Protein AF-A0AAW0T005-F1 (afdb_monomer_lite)

Foldseek 3Di:
DDDDDDDDDDPPVVVVVVVVVVVVVLVVVVVPDDPVVSVLVVVVVVVVVVVVVVVVPDDPPDDDDDDDDDDDDPPPPPPPPVVVPDPDPLDDPVCNLVSQVVVCVVLVVVVNNAPQADPPPRDGPVVSVSVSVVVVVVVVVVVVVVVVVVVVVVVVVVVVVVVVVVVVVVVVVVVVVVVVVVVVVVVVVVVVVVVVVVVVVVVVVVVVVVVVVVVVVVVVVVVVVVVVVVVVVVD

Radius of gyration: 49.77 Å; chains: 1; bounding box: 101×57×149 Å

Organism: Scylla paramamosain (NCBI:txid85552)

Structure (mmCIF, N/CA/C/O backbone):
data_AF-A0AAW0T005-F1
#
_entry.id   AF-A0AAW0T005-F1
#
loop_
_atom_site.group_PDB
_atom_site.id
_atom_site.type_symbol
_atom_site.label_atom_id
_atom_site.label_alt_id
_atom_site.label_comp_id
_atom_site.label_asym_id
_atom_site.label_entity_id
_atom_site.label_seq_id
_atom_site.pdbx_PDB_ins_code
_atom_site.Cartn_x
_atom_site.Cartn_y
_atom_site.Cartn_z
_atom_site.occupancy
_atom_site.B_iso_or_equiv
_atom_site.auth_seq_id
_atom_site.auth_comp_id
_atom_site.auth_asym_id
_atom_site.auth_atom_id
_atom_site.pdbx_PDB_model_num
ATOM 1 N N . MET A 1 1 ? -24.693 38.773 -28.777 1.00 41.06 1 MET A N 1
ATOM 2 C CA . MET A 1 1 ? -24.577 37.854 -29.936 1.00 41.06 1 MET A CA 1
ATOM 3 C C . MET A 1 1 ? -23.805 38.528 -31.066 1.00 41.06 1 MET A C 1
ATOM 5 O O . MET A 1 1 ? -24.367 39.383 -31.729 1.00 41.06 1 MET A O 1
ATOM 9 N N . LYS A 1 2 ? -22.542 38.153 -31.303 1.00 33.44 2 LYS A N 1
ATOM 10 C CA . LYS A 1 2 ? -21.858 38.339 -32.598 1.00 33.44 2 LYS A CA 1
ATOM 11 C C . LYS A 1 2 ? -20.948 37.127 -32.817 1.00 33.44 2 LYS A C 1
ATOM 13 O O . LYS A 1 2 ? -19.980 36.945 -32.090 1.00 33.44 2 LYS A O 1
ATOM 18 N N . ARG A 1 3 ? -21.326 36.252 -33.757 1.00 36.47 3 ARG A N 1
ATOM 19 C CA . ARG A 1 3 ? -20.525 35.098 -34.197 1.00 36.47 3 ARG A CA 1
ATOM 20 C C . ARG A 1 3 ? -19.507 35.582 -35.226 1.00 36.47 3 ARG A C 1
ATOM 22 O O . ARG A 1 3 ? -19.909 36.135 -36.245 1.00 36.47 3 ARG A O 1
ATOM 29 N N . TYR A 1 4 ? -18.226 35.333 -34.984 1.00 27.16 4 TYR A N 1
ATOM 30 C CA . TYR A 1 4 ? -17.165 35.525 -35.970 1.00 27.16 4 TYR A CA 1
ATOM 31 C C . TYR A 1 4 ? -16.903 34.179 -36.664 1.00 27.16 4 TYR A C 1
ATOM 33 O O . TYR A 1 4 ? -16.515 33.211 -36.014 1.00 27.16 4 TYR A O 1
ATOM 41 N N . LYS A 1 5 ? -17.172 34.091 -37.973 1.00 43.50 5 LYS A N 1
ATOM 42 C CA . LYS A 1 5 ? -16.721 32.984 -38.836 1.00 43.50 5 LYS A CA 1
ATOM 43 C C . LYS A 1 5 ? -15.388 33.396 -39.470 1.00 43.50 5 LYS A C 1
ATOM 45 O O . LYS A 1 5 ? -15.364 34.459 -40.087 1.00 43.50 5 LYS A O 1
ATOM 50 N N . PRO A 1 6 ? -14.320 32.583 -39.419 1.00 33.31 6 PRO A N 1
ATOM 51 C CA . PRO A 1 6 ? -13.160 32.809 -40.261 1.00 33.31 6 PRO A CA 1
ATOM 52 C C . PRO A 1 6 ? -13.351 32.125 -41.619 1.00 33.31 6 PRO A C 1
ATOM 54 O O . PRO A 1 6 ? -13.687 30.944 -41.718 1.00 33.31 6 PRO A O 1
ATOM 57 N N . THR A 1 7 ? -13.142 32.916 -42.664 1.00 35.88 7 THR A N 1
ATOM 58 C CA . THR A 1 7 ? -13.134 32.550 -44.076 1.00 35.88 7 THR A CA 1
ATOM 59 C C . THR A 1 7 ? -11.897 31.720 -44.424 1.00 35.88 7 THR A C 1
ATOM 61 O O . THR A 1 7 ? -10.771 32.008 -44.019 1.00 35.88 7 THR A O 1
ATOM 64 N N . SER A 1 8 ? -12.113 30.660 -45.201 1.00 43.34 8 SER A N 1
ATOM 65 C CA . SER A 1 8 ? -11.069 29.808 -45.756 1.00 43.34 8 SER A CA 1
ATOM 66 C C . SER A 1 8 ? -10.481 30.440 -47.016 1.00 43.34 8 SER A C 1
ATOM 68 O O . SER A 1 8 ? -11.119 30.396 -48.056 1.00 43.34 8 SER A O 1
ATOM 70 N N . HIS A 1 9 ? -9.257 30.958 -46.971 1.00 40.97 9 HIS A N 1
ATOM 71 C CA . HIS A 1 9 ? -8.405 31.061 -48.161 1.00 40.97 9 HIS A CA 1
ATOM 72 C C . HIS A 1 9 ? -6.947 31.232 -47.734 1.00 40.97 9 HIS A C 1
ATOM 74 O O . HIS A 1 9 ? -6.628 32.184 -47.032 1.00 40.97 9 HIS A O 1
ATOM 80 N N . LYS A 1 10 ? -6.101 30.273 -48.151 1.00 38.72 10 LYS A N 1
ATOM 81 C CA . LYS A 1 10 ? -4.619 30.281 -48.281 1.00 38.72 10 LYS A CA 1
ATOM 82 C C . LYS A 1 10 ? -4.059 28.867 -48.038 1.00 38.72 10 LYS A C 1
ATOM 84 O O . LYS A 1 10 ? -3.283 28.632 -47.119 1.00 38.72 10 LYS A O 1
ATOM 89 N N . LYS A 1 11 ? -4.465 27.882 -48.851 1.00 36.31 11 LYS A N 1
ATOM 90 C CA . LYS A 1 11 ? -3.821 26.544 -48.878 1.00 36.31 11 LYS A CA 1
ATOM 91 C C . LYS A 1 11 ? -3.205 26.178 -50.234 1.00 36.31 11 LYS A C 1
ATOM 93 O O . LYS A 1 11 ? -2.550 25.146 -50.331 1.00 36.31 11 LYS A O 1
ATOM 98 N N . THR A 1 12 ? -3.357 27.021 -51.254 1.00 41.03 12 THR A N 1
ATOM 99 C CA . THR A 1 12 ? -2.946 26.712 -52.632 1.00 41.03 12 THR A CA 1
ATOM 100 C C . THR A 1 12 ? -1.502 27.110 -52.960 1.00 41.03 12 THR A C 1
ATOM 102 O O . THR A 1 12 ? -0.845 26.368 -53.674 1.00 41.03 12 THR A O 1
ATOM 105 N N . GLY A 1 13 ? -0.936 28.163 -52.354 1.00 36.81 13 GLY A N 1
ATOM 106 C CA . GLY A 1 13 ? 0.443 28.595 -52.662 1.00 36.81 13 GLY A CA 1
ATOM 107 C C . GLY A 1 13 ? 1.567 27.731 -52.060 1.00 36.81 13 GLY A C 1
ATOM 108 O O . GLY A 1 13 ? 2.608 27.550 -52.676 1.00 36.81 13 GLY A O 1
ATOM 109 N N . ARG A 1 14 ? 1.376 27.128 -50.873 1.00 34.62 14 ARG A N 1
ATOM 110 C CA . ARG A 1 14 ? 2.437 26.328 -50.210 1.00 34.62 14 ARG A CA 1
ATOM 111 C C . ARG A 1 14 ? 2.668 24.952 -50.835 1.00 34.62 14 ARG A C 1
ATOM 113 O O . ARG A 1 14 ? 3.736 24.378 -50.652 1.00 34.62 14 ARG A O 1
ATOM 120 N N . ARG A 1 15 ? 1.678 24.403 -51.548 1.00 37.19 15 ARG A N 1
ATOM 121 C CA . ARG A 1 15 ? 1.829 23.099 -52.213 1.00 37.19 15 ARG A CA 1
ATOM 122 C C . ARG A 1 15 ? 2.664 23.207 -53.484 1.00 37.19 15 ARG A C 1
ATOM 124 O O . ARG A 1 15 ? 3.399 22.273 -53.772 1.00 37.19 15 ARG A O 1
ATOM 131 N N . GLU A 1 16 ? 2.598 24.326 -54.198 1.00 37.09 16 GLU A N 1
ATOM 132 C CA . GLU A 1 16 ? 3.409 24.523 -55.404 1.00 37.09 16 GLU A CA 1
ATOM 133 C C . GLU A 1 16 ? 4.873 24.813 -55.085 1.00 37.09 16 GLU A C 1
ATOM 135 O O . GLU A 1 16 ? 5.746 24.222 -55.710 1.00 37.09 16 GLU A O 1
ATOM 140 N N . VAL A 1 17 ? 5.155 25.592 -54.035 1.00 42.62 17 VAL A N 1
ATOM 141 C CA . VAL A 1 17 ? 6.537 25.822 -53.574 1.00 42.62 17 VAL A CA 1
ATOM 142 C C . VAL A 1 17 ? 7.190 24.512 -53.117 1.00 42.62 17 VAL A C 1
ATOM 144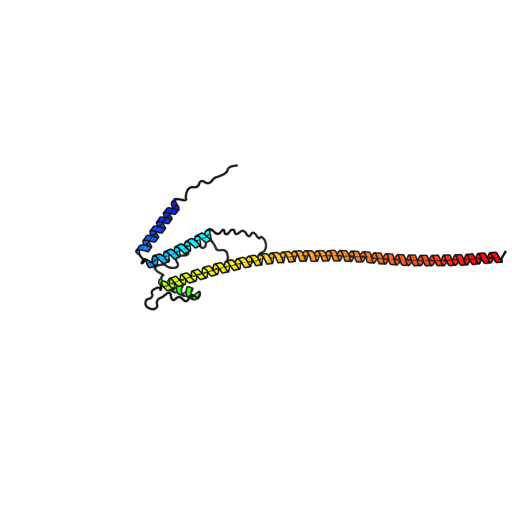 O O . VAL A 1 17 ? 8.331 24.234 -53.472 1.00 42.62 17 VAL A O 1
ATOM 147 N N . ASN A 1 18 ? 6.446 23.645 -52.419 1.00 38.69 18 ASN A N 1
ATOM 148 C CA . ASN A 1 18 ? 6.944 22.318 -52.047 1.00 38.69 18 ASN A CA 1
ATOM 149 C C . ASN A 1 18 ? 7.141 21.398 -53.259 1.00 38.69 18 ASN A C 1
ATOM 151 O O . ASN A 1 18 ? 8.102 20.641 -53.284 1.00 38.69 18 ASN A O 1
ATOM 155 N N . LYS A 1 19 ? 6.285 21.476 -54.285 1.00 42.12 19 LYS A N 1
ATOM 156 C CA . LYS A 1 19 ? 6.490 20.724 -55.533 1.00 42.12 19 LYS A CA 1
ATOM 157 C C . LYS A 1 19 ? 7.722 21.211 -56.294 1.00 42.12 19 LYS A C 1
ATOM 159 O O . LYS A 1 19 ? 8.459 20.382 -56.813 1.00 42.12 19 LYS A O 1
ATOM 164 N N . TRP A 1 20 ? 7.976 22.518 -56.319 1.00 41.44 20 TRP A N 1
ATOM 165 C CA . TRP A 1 20 ? 9.136 23.095 -56.998 1.00 41.44 20 TRP A CA 1
ATOM 166 C C . TRP A 1 20 ? 10.448 22.763 -56.278 1.00 41.44 20 TRP A C 1
ATOM 168 O O . TRP A 1 20 ? 11.396 22.321 -56.916 1.00 41.44 20 TRP A O 1
ATOM 178 N N . ILE A 1 21 ? 10.479 22.855 -54.944 1.00 43.75 21 ILE A N 1
ATOM 179 C CA . ILE A 1 21 ? 11.651 22.476 -54.137 1.00 43.75 21 ILE A CA 1
ATOM 180 C C . ILE A 1 21 ? 11.932 20.974 -54.254 1.00 43.75 21 ILE A C 1
ATOM 182 O O . ILE A 1 21 ? 13.075 20.582 -54.466 1.00 43.75 21 ILE A O 1
ATOM 186 N N . VAL A 1 22 ? 10.900 20.125 -54.189 1.00 44.19 22 VAL A N 1
ATOM 187 C CA . VAL A 1 22 ? 11.060 18.671 -54.347 1.00 44.19 22 VAL A CA 1
ATOM 188 C C . VAL A 1 22 ? 11.497 18.312 -55.770 1.00 44.19 22 VAL A C 1
ATOM 190 O O . VAL A 1 22 ? 12.373 17.471 -55.929 1.00 44.19 22 VAL A O 1
ATOM 193 N N . SER A 1 23 ? 10.969 18.981 -56.799 1.00 42.97 23 SER A N 1
ATOM 194 C CA . SER A 1 23 ? 11.384 18.765 -58.192 1.00 42.97 23 SER A CA 1
ATOM 195 C C . SER A 1 23 ? 12.809 19.252 -58.460 1.00 42.97 23 SER A C 1
ATOM 197 O O . SER A 1 23 ? 13.543 18.608 -59.205 1.00 42.97 23 SER A O 1
ATOM 199 N N . SER A 1 24 ? 13.217 20.368 -57.850 1.00 41.56 24 SER A N 1
ATOM 200 C CA . SER A 1 24 ? 14.568 20.907 -57.995 1.00 41.56 24 SER A CA 1
ATOM 201 C C . SER A 1 24 ? 15.589 20.048 -57.250 1.00 41.56 24 SER A C 1
ATOM 203 O O . SER A 1 24 ? 16.662 19.795 -57.783 1.00 41.56 24 SER A O 1
ATOM 205 N N . LEU A 1 25 ? 15.249 19.538 -56.062 1.00 42.06 25 LEU A N 1
ATOM 206 C CA . LEU A 1 25 ? 16.096 18.606 -55.316 1.00 42.06 25 LEU A CA 1
ATOM 207 C C . LEU A 1 25 ? 16.183 17.239 -56.006 1.00 42.06 25 LEU A C 1
ATOM 209 O O . LEU A 1 25 ? 17.271 16.674 -56.063 1.00 42.06 25 LEU A O 1
ATOM 213 N N . LEU A 1 26 ? 15.092 16.727 -56.594 1.00 45.84 26 LEU A N 1
ATOM 214 C CA . LEU A 1 26 ? 15.155 15.503 -57.398 1.00 45.84 26 LEU A CA 1
ATOM 215 C C . LEU A 1 26 ? 16.075 15.687 -58.609 1.00 45.84 26 LEU A C 1
ATOM 217 O O . LEU A 1 26 ? 16.934 14.841 -58.837 1.00 45.84 26 LEU A O 1
ATOM 221 N N . ASN A 1 27 ? 15.962 16.792 -59.350 1.00 41.41 27 ASN A N 1
ATOM 222 C CA . ASN A 1 27 ? 16.779 17.006 -60.547 1.00 41.41 27 ASN A CA 1
ATOM 223 C C . ASN A 1 27 ? 18.279 17.126 -60.232 1.00 41.41 27 ASN A C 1
ATOM 225 O O . ASN A 1 27 ? 19.078 16.497 -60.919 1.00 41.41 27 ASN A O 1
ATOM 229 N N . THR A 1 28 ? 18.666 17.831 -59.163 1.00 44.72 28 THR A N 1
ATOM 230 C CA . THR A 1 28 ? 20.084 17.973 -58.772 1.00 44.72 28 THR A CA 1
ATOM 231 C C . THR A 1 28 ? 20.698 16.661 -58.268 1.00 44.72 28 THR A C 1
ATOM 233 O O . THR A 1 28 ? 21.886 16.412 -58.467 1.00 44.72 28 THR A O 1
ATOM 236 N N . VAL A 1 29 ? 19.903 15.789 -57.636 1.00 40.72 29 VAL A N 1
ATOM 237 C CA . VAL A 1 29 ? 20.371 14.467 -57.176 1.00 40.72 29 VAL A CA 1
ATOM 238 C C . VAL A 1 29 ? 20.411 13.462 -58.340 1.00 40.72 29 VAL A C 1
ATOM 240 O O . VAL A 1 29 ? 21.277 12.590 -58.364 1.00 40.72 29 VAL A O 1
ATOM 243 N N . THR A 1 30 ? 19.547 13.619 -59.352 1.00 44.03 30 THR A N 1
ATOM 244 C CA . THR A 1 30 ? 19.498 12.736 -60.534 1.00 44.03 30 THR A CA 1
ATOM 245 C C . THR A 1 30 ? 20.678 12.954 -61.488 1.00 44.03 30 THR A C 1
ATOM 247 O O . THR A 1 30 ? 21.108 12.016 -62.152 1.00 44.03 30 THR A O 1
ATOM 250 N N . THR A 1 31 ? 21.256 14.158 -61.532 1.00 45.72 31 THR A N 1
ATOM 251 C CA . THR A 1 31 ? 22.406 14.469 -62.401 1.00 45.72 31 THR A CA 1
ATOM 252 C C . THR A 1 31 ? 23.764 14.056 -61.831 1.00 45.72 31 THR A C 1
ATOM 254 O O . THR A 1 31 ? 24.739 14.038 -62.575 1.00 45.72 31 THR A O 1
ATOM 257 N N . CYS A 1 32 ? 23.852 13.722 -60.537 1.00 42.47 32 CYS A N 1
ATOM 258 C CA . CYS A 1 32 ? 25.135 13.517 -59.850 1.00 42.47 32 CYS A CA 1
ATOM 259 C C . CYS A 1 32 ? 25.327 12.126 -59.221 1.00 42.47 32 CYS A C 1
ATOM 261 O O . CYS A 1 32 ? 26.419 11.851 -58.726 1.00 42.47 32 CYS A O 1
ATOM 263 N N . LEU A 1 33 ? 24.323 11.239 -59.226 1.00 40.25 33 LEU A N 1
ATOM 264 C CA . LEU A 1 33 ? 24.459 9.882 -58.681 1.00 40.25 33 LEU A CA 1
ATOM 265 C C . LEU A 1 33 ? 23.911 8.803 -59.633 1.00 40.25 33 LEU A C 1
ATOM 267 O O . LEU A 1 33 ? 22.828 8.976 -60.193 1.00 40.25 33 LEU A O 1
ATOM 271 N N . PRO A 1 34 ? 24.605 7.656 -59.788 1.00 43.81 34 PRO A N 1
ATOM 272 C CA . PRO A 1 34 ? 24.101 6.527 -60.565 1.00 43.81 34 PRO A CA 1
ATOM 273 C C . PRO A 1 34 ? 22.774 5.999 -59.992 1.00 43.81 34 PRO A C 1
ATOM 275 O O . PRO A 1 34 ? 22.567 5.975 -58.777 1.00 43.81 34 PRO A O 1
ATOM 278 N N . ALA A 1 35 ? 21.880 5.554 -60.884 1.00 41.81 35 ALA A N 1
ATOM 279 C CA . ALA A 1 35 ? 20.461 5.262 -60.632 1.00 41.81 35 ALA A CA 1
ATOM 280 C C . ALA A 1 35 ? 20.156 4.345 -59.426 1.00 41.81 35 ALA A C 1
ATOM 282 O O . ALA A 1 35 ? 19.081 4.443 -58.833 1.00 41.81 35 ALA A O 1
ATOM 283 N N . ALA A 1 36 ? 21.102 3.497 -59.013 1.00 40.59 36 ALA A N 1
ATOM 284 C CA . ALA A 1 36 ? 20.959 2.634 -57.842 1.00 40.59 36 ALA A CA 1
ATOM 285 C C . ALA A 1 36 ? 20.914 3.421 -56.513 1.00 40.59 36 ALA A C 1
ATOM 287 O O . ALA A 1 36 ? 20.135 3.076 -55.624 1.00 40.59 36 ALA A O 1
ATOM 288 N N . CYS A 1 37 ? 21.663 4.523 -56.390 1.00 37.44 37 CYS A N 1
ATOM 289 C CA . CYS A 1 37 ? 21.745 5.315 -55.156 1.00 37.44 37 CYS A CA 1
ATOM 290 C C . CYS A 1 37 ? 20.500 6.189 -54.917 1.00 37.44 37 CYS A C 1
ATOM 292 O O . CYS A 1 37 ? 20.135 6.454 -53.771 1.00 37.44 37 CYS A O 1
ATOM 294 N N . LEU A 1 38 ? 19.808 6.592 -55.988 1.00 37.94 38 LEU A N 1
ATOM 295 C CA . LEU A 1 38 ? 18.567 7.376 -55.922 1.00 37.94 38 LEU A CA 1
ATOM 296 C C . LEU A 1 38 ? 17.429 6.604 -55.243 1.00 37.94 38 LEU A C 1
ATOM 298 O O . LEU A 1 38 ? 16.658 7.184 -54.481 1.00 37.94 38 LEU A O 1
ATOM 302 N N . SER A 1 39 ? 17.349 5.290 -55.468 1.00 39.72 39 SER A N 1
ATOM 303 C CA . SER A 1 39 ? 16.298 4.447 -54.887 1.00 39.72 39 SER A CA 1
ATOM 304 C C . SER A 1 39 ? 16.390 4.363 -53.357 1.00 39.72 39 SER A C 1
ATOM 306 O O . SER A 1 39 ? 15.382 4.488 -52.664 1.00 39.72 39 SER A O 1
ATOM 308 N N . VAL A 1 40 ? 17.606 4.248 -52.817 1.00 40.78 40 VAL A N 1
ATOM 309 C CA . VAL A 1 40 ? 17.850 4.087 -51.376 1.00 40.78 40 VAL A CA 1
ATOM 310 C C . VAL A 1 40 ? 17.600 5.395 -50.627 1.00 40.78 40 VAL A C 1
ATOM 312 O O . VAL A 1 40 ? 16.916 5.398 -49.603 1.00 40.78 40 VAL A O 1
ATOM 315 N N . VAL A 1 41 ? 18.070 6.526 -51.164 1.00 42.84 41 VAL A N 1
ATOM 316 C CA . VAL A 1 41 ? 17.856 7.844 -50.544 1.00 42.84 41 VAL A CA 1
ATOM 317 C C . VAL A 1 41 ? 16.369 8.197 -50.520 1.00 42.84 41 VAL A C 1
ATOM 319 O O . VAL A 1 41 ? 15.864 8.621 -49.483 1.00 42.84 41 VAL A O 1
ATOM 322 N N . VAL A 1 42 ? 15.637 7.957 -51.614 1.00 40.22 42 VAL A N 1
ATOM 323 C CA . VAL A 1 42 ? 14.195 8.239 -51.694 1.00 40.22 42 VAL A CA 1
ATOM 324 C C . VAL A 1 42 ? 13.392 7.355 -50.731 1.00 40.22 42 VAL A C 1
ATOM 326 O O . VAL A 1 42 ? 12.499 7.862 -50.052 1.00 40.22 42 VAL A O 1
ATOM 329 N N . VAL A 1 43 ? 13.730 6.069 -50.584 1.00 41.72 43 VAL A N 1
ATOM 330 C CA . VAL A 1 43 ? 13.038 5.155 -49.652 1.00 41.72 43 VAL A CA 1
ATOM 331 C C . VAL A 1 43 ? 13.276 5.538 -48.185 1.00 41.72 43 VAL A C 1
ATOM 333 O O . VAL A 1 43 ? 12.331 5.532 -47.387 1.00 41.72 43 VAL A O 1
ATOM 336 N N . VAL A 1 44 ? 14.500 5.934 -47.824 1.00 41.28 44 VAL A N 1
ATOM 337 C CA . VAL A 1 44 ? 14.839 6.391 -46.463 1.00 41.28 44 VAL A CA 1
ATOM 338 C C . VAL A 1 44 ? 14.160 7.730 -46.144 1.00 41.28 44 VAL A C 1
ATOM 340 O O . VAL A 1 44 ? 13.618 7.908 -45.047 1.00 41.28 44 VAL A O 1
ATOM 343 N N . PHE A 1 45 ? 14.104 8.653 -47.111 1.00 41.25 45 PHE A N 1
ATOM 344 C CA . PHE A 1 45 ? 13.460 9.958 -46.933 1.00 41.25 45 PHE A CA 1
ATOM 345 C C . PHE A 1 45 ? 11.932 9.850 -46.831 1.00 41.25 45 PHE A C 1
ATOM 347 O O . PHE A 1 45 ? 11.331 10.468 -45.951 1.00 41.25 45 PHE A O 1
ATOM 354 N N . LEU A 1 46 ? 11.293 9.034 -47.678 1.00 38.00 46 LEU A N 1
ATOM 355 C CA . LEU A 1 46 ? 9.844 8.804 -47.634 1.00 38.00 46 LEU A CA 1
ATOM 356 C C . LEU A 1 46 ? 9.424 8.085 -46.343 1.00 38.00 46 LEU A C 1
ATOM 358 O O . LEU A 1 46 ? 8.461 8.505 -45.702 1.00 38.00 46 LEU A O 1
ATOM 362 N N . SER A 1 47 ? 10.201 7.093 -45.890 1.00 38.06 47 SER A N 1
ATOM 363 C CA . SER A 1 47 ? 9.949 6.385 -44.623 1.00 38.06 47 SER A CA 1
ATOM 364 C C . SER A 1 47 ? 10.074 7.299 -43.39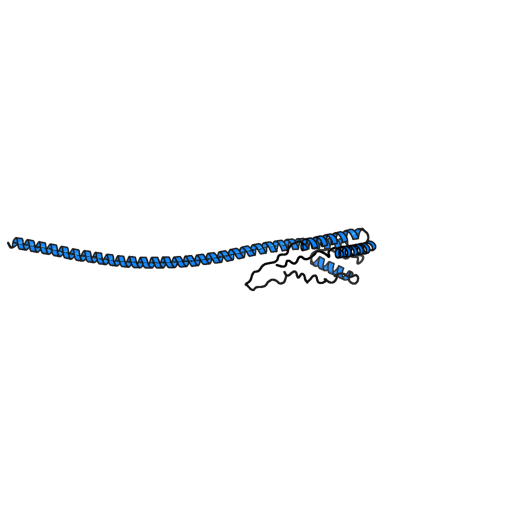7 1.00 38.06 47 SER A C 1
ATOM 366 O O . SER A 1 47 ? 9.325 7.155 -42.428 1.00 38.06 47 SER A O 1
ATOM 368 N N . SER A 1 48 ? 10.990 8.271 -43.442 1.00 40.84 48 SER A N 1
ATOM 369 C CA . SER A 1 48 ? 11.184 9.265 -42.378 1.00 40.84 48 SER A CA 1
ATOM 370 C C . SER A 1 48 ? 10.064 10.313 -42.352 1.00 40.84 48 SER A C 1
ATOM 372 O O . SER A 1 48 ? 9.592 10.704 -41.280 1.00 40.84 48 SER A O 1
ATOM 374 N N . ASN A 1 49 ? 9.574 10.732 -43.524 1.00 39.75 49 ASN A N 1
ATOM 375 C CA . ASN A 1 49 ? 8.486 11.707 -43.632 1.00 39.75 49 ASN A CA 1
ATOM 376 C C . ASN A 1 49 ? 7.128 11.114 -43.216 1.00 39.75 49 ASN A C 1
ATOM 378 O O . ASN A 1 49 ? 6.340 11.773 -42.534 1.00 39.75 49 ASN A O 1
ATOM 382 N N . GLU A 1 50 ? 6.874 9.845 -43.540 1.00 39.84 50 GLU A N 1
ATOM 383 C CA . GLU A 1 50 ? 5.650 9.149 -43.135 1.00 39.84 50 GLU A CA 1
ATOM 384 C C . GLU A 1 50 ? 5.596 8.896 -41.614 1.00 39.84 50 GLU A C 1
ATOM 386 O O . GLU A 1 50 ? 4.530 8.993 -40.995 1.00 39.84 50 GLU A O 1
ATOM 391 N N . MET A 1 51 ? 6.756 8.662 -40.985 1.00 34.94 51 MET A N 1
ATOM 392 C CA . MET A 1 51 ? 6.895 8.580 -39.526 1.00 34.94 51 MET A CA 1
ATOM 393 C C . MET A 1 51 ? 6.640 9.942 -38.857 1.00 34.94 51 MET A C 1
ATOM 395 O O . MET A 1 51 ? 5.907 10.021 -37.871 1.00 34.94 51 MET A O 1
ATOM 399 N N . SER A 1 52 ? 7.175 11.027 -39.434 1.00 41.44 52 SER A N 1
ATOM 400 C CA . SER A 1 52 ? 6.963 12.403 -38.957 1.00 41.44 52 SER A CA 1
ATOM 401 C C . SER A 1 52 ? 5.487 12.814 -39.002 1.00 41.44 52 SER A C 1
ATOM 403 O O . SER A 1 52 ? 5.004 13.491 -38.095 1.00 41.44 52 SER A O 1
ATOM 405 N N . GLU A 1 53 ? 4.728 12.377 -40.013 1.00 38.47 53 GLU A N 1
ATOM 406 C CA . GLU A 1 53 ? 3.289 12.645 -40.077 1.00 38.47 53 GLU A CA 1
ATOM 407 C C . GLU A 1 53 ? 2.455 11.805 -39.101 1.00 38.47 53 GLU A C 1
ATOM 409 O O . GLU A 1 53 ? 1.465 12.310 -38.569 1.00 38.47 53 GLU A O 1
ATOM 414 N N . LYS A 1 54 ? 2.828 10.545 -38.841 1.00 37.44 54 LYS A N 1
ATOM 415 C CA . LYS A 1 54 ? 2.129 9.689 -37.863 1.00 37.44 54 LYS A CA 1
ATOM 416 C C . LYS A 1 54 ? 2.336 10.188 -36.427 1.00 37.44 54 LYS A C 1
ATOM 418 O O . LYS A 1 54 ? 1.377 10.215 -35.662 1.00 37.44 54 LYS A O 1
ATOM 423 N N . VAL A 1 55 ? 3.524 10.708 -36.107 1.00 39.62 55 VAL A N 1
ATOM 424 C CA . VAL A 1 55 ? 3.816 11.377 -34.822 1.00 39.62 55 VAL A CA 1
ATOM 425 C C . VAL A 1 55 ? 3.068 12.712 -34.684 1.00 39.62 55 VAL A C 1
ATOM 427 O O . VAL A 1 55 ? 2.613 13.046 -33.597 1.00 39.62 55 VAL A O 1
ATOM 430 N N . ARG A 1 56 ? 2.856 13.456 -35.781 1.00 34.88 56 ARG A N 1
ATOM 431 C CA . ARG A 1 56 ? 2.083 14.717 -35.775 1.00 34.88 56 ARG A CA 1
ATOM 432 C C . ARG A 1 56 ? 0.568 14.523 -35.652 1.00 34.88 56 ARG A C 1
ATOM 434 O O . ARG A 1 56 ? -0.121 15.437 -35.211 1.00 34.88 56 ARG A O 1
ATOM 441 N N . ARG A 1 57 ? 0.042 13.374 -36.098 1.00 33.41 57 ARG A N 1
ATOM 442 C CA . ARG A 1 57 ? -1.395 13.038 -36.063 1.00 33.41 57 ARG A CA 1
ATOM 443 C C . ARG A 1 57 ? -1.847 12.420 -34.730 1.00 33.41 57 ARG A C 1
ATOM 445 O O . ARG A 1 57 ? -3.047 12.383 -34.478 1.00 33.41 57 ARG A O 1
ATOM 452 N N . GLY A 1 58 ? -0.922 11.980 -33.875 1.00 35.81 58 GLY A N 1
ATOM 453 C CA . GLY A 1 58 ? -1.212 11.469 -32.533 1.00 35.81 58 GLY A CA 1
ATOM 454 C C . GLY A 1 58 ? -1.277 12.591 -31.499 1.00 35.81 58 GLY A C 1
ATOM 455 O O . GLY A 1 58 ? -0.246 13.068 -31.037 1.00 35.81 58 GLY A O 1
ATOM 456 N N . GLN A 1 59 ? -2.497 13.005 -31.156 1.00 37.81 59 GLN A N 1
ATOM 457 C CA . GLN A 1 59 ? -2.839 13.870 -30.025 1.00 37.81 59 GLN A CA 1
ATOM 458 C C . GLN A 1 59 ? -1.961 13.610 -28.792 1.00 37.81 59 GLN A C 1
ATOM 460 O O . GLN A 1 59 ?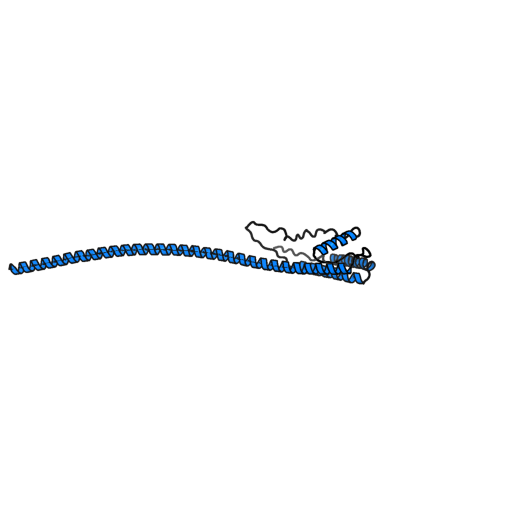 -2.081 12.578 -28.139 1.00 37.81 59 GLN A O 1
ATOM 465 N N . LEU A 1 60 ? -1.149 14.596 -28.426 1.00 34.62 60 LEU A N 1
ATOM 466 C CA . LEU A 1 60 ? -0.529 14.685 -27.112 1.00 34.62 60 LEU A CA 1
ATOM 467 C C . LEU A 1 60 ? -1.379 15.647 -26.273 1.00 34.62 60 LEU A C 1
ATOM 469 O O . LEU A 1 60 ? -1.059 16.823 -26.109 1.00 34.62 60 LEU A O 1
ATOM 473 N N . SER A 1 61 ? -2.540 15.176 -25.812 1.00 30.47 61 SER A N 1
ATOM 474 C CA . SER A 1 61 ? -3.318 15.899 -24.807 1.00 30.47 61 SER A CA 1
ATOM 475 C C . SER A 1 61 ? -2.692 15.641 -23.439 1.00 30.47 61 SER A C 1
ATOM 477 O O . SER A 1 61 ? -3.107 14.738 -22.715 1.00 30.47 61 SER A O 1
ATOM 479 N N . TYR A 1 62 ? -1.669 16.416 -23.090 1.00 30.19 62 TYR A N 1
ATOM 480 C CA . TYR A 1 62 ? -1.202 16.485 -21.713 1.00 30.19 62 TYR A CA 1
ATOM 481 C C . TYR A 1 62 ? -2.054 17.489 -20.947 1.00 30.19 62 TYR A C 1
ATOM 483 O O . TYR A 1 62 ? -1.901 18.697 -21.093 1.00 30.19 62 TYR A O 1
ATOM 491 N N . TRP A 1 63 ? -2.942 16.961 -20.115 1.00 28.33 63 TRP A N 1
ATOM 492 C CA . TRP A 1 63 ? -3.407 17.638 -18.916 1.00 28.33 63 TRP A CA 1
ATOM 493 C C . TRP A 1 63 ? -3.283 16.644 -17.772 1.00 28.33 63 TRP A C 1
ATOM 495 O O . TRP A 1 63 ? -4.063 15.702 -17.675 1.00 28.33 63 TRP A O 1
ATOM 505 N N . VAL A 1 64 ? -2.297 16.861 -16.909 1.00 31.45 64 VAL A N 1
ATOM 506 C CA . VAL A 1 64 ? -2.366 16.393 -15.527 1.00 31.45 64 VAL A CA 1
ATOM 507 C C . VAL A 1 64 ? -2.202 17.634 -14.672 1.00 31.45 64 VAL A C 1
ATOM 509 O O . VAL A 1 64 ? -1.101 18.118 -14.429 1.00 31.45 64 VAL A O 1
ATOM 512 N N . SER A 1 65 ? -3.342 18.199 -14.284 1.00 34.25 65 SER A N 1
ATOM 513 C CA . SER A 1 65 ? -3.415 19.034 -13.099 1.00 34.25 65 SER A CA 1
ATOM 514 C C . SER A 1 65 ? -3.292 18.111 -11.896 1.00 34.25 65 SER A C 1
ATOM 516 O O . SER A 1 65 ? -4.204 17.336 -11.630 1.00 34.25 65 SER 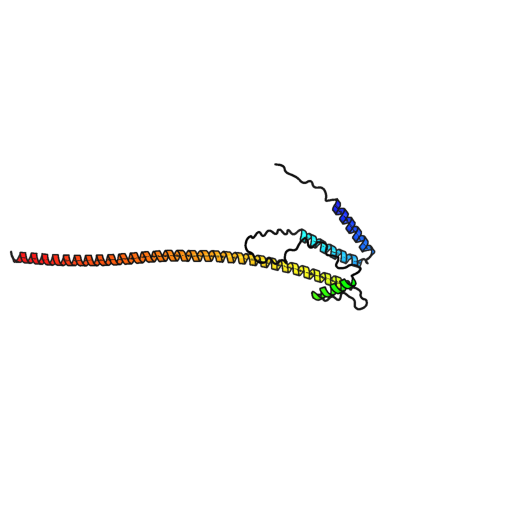A O 1
ATOM 518 N N . LEU A 1 66 ? -2.189 18.214 -11.164 1.00 31.12 66 LEU A N 1
ATOM 519 C CA . LEU A 1 66 ? -2.160 17.852 -9.755 1.00 31.12 66 LEU A CA 1
ATOM 520 C C . LEU A 1 66 ? -1.366 18.941 -9.034 1.00 31.12 66 LEU A C 1
ATOM 522 O O . LEU A 1 66 ? -0.173 19.126 -9.264 1.00 31.12 66 LEU A O 1
ATOM 526 N N . LYS A 1 67 ? -2.098 19.740 -8.257 1.00 32.78 67 LYS A N 1
ATOM 527 C CA . LYS A 1 67 ? -1.539 20.632 -7.250 1.00 32.78 67 LYS A CA 1
ATOM 528 C C . LYS A 1 67 ? -1.099 19.791 -6.051 1.00 32.78 67 LYS A C 1
ATOM 530 O O . LYS A 1 67 ? -1.734 18.787 -5.746 1.00 32.78 67 LYS A O 1
ATOM 535 N N . ASP A 1 68 ? -0.087 20.327 -5.379 1.00 29.55 68 ASP A N 1
ATOM 536 C CA . ASP A 1 68 ? 0.404 20.008 -4.038 1.00 29.55 68 ASP A CA 1
ATOM 537 C C . ASP A 1 68 ? 1.410 18.850 -3.941 1.00 29.55 68 ASP A C 1
ATOM 539 O O . ASP A 1 68 ? 1.104 17.690 -4.190 1.00 29.55 68 ASP A O 1
ATOM 543 N N . GLY A 1 69 ? 2.630 19.202 -3.518 1.00 28.69 69 GLY A N 1
ATOM 544 C CA . GLY A 1 69 ? 3.684 18.266 -3.120 1.00 28.69 69 GLY A CA 1
ATOM 545 C C . GLY A 1 69 ? 4.966 18.436 -3.926 1.00 28.69 69 GLY A C 1
ATOM 546 O O . GLY A 1 69 ? 5.096 17.916 -5.027 1.00 28.69 69 GLY A O 1
ATOM 547 N N . ALA A 1 70 ? 5.917 19.188 -3.379 1.00 37.19 70 ALA A N 1
ATOM 548 C CA . ALA A 1 70 ? 7.256 19.323 -3.925 1.00 37.19 70 ALA A CA 1
ATOM 549 C C . ALA A 1 70 ? 8.028 17.998 -3.810 1.00 37.19 70 ALA A C 1
ATOM 551 O O . ALA A 1 70 ? 8.279 17.571 -2.693 1.00 37.19 70 ALA A O 1
ATOM 552 N N . GLU A 1 71 ? 8.437 17.399 -4.934 1.00 30.92 71 GLU A N 1
ATOM 553 C CA . GLU A 1 71 ? 9.773 16.805 -5.115 1.00 30.92 71 GLU A CA 1
ATOM 554 C C . GLU A 1 71 ? 10.023 16.390 -6.579 1.00 30.92 71 GLU A C 1
ATOM 556 O O . GLU A 1 71 ? 9.193 15.759 -7.227 1.00 30.92 71 GLU A O 1
ATOM 561 N N . SER A 1 72 ? 11.162 16.867 -7.092 1.00 33.47 72 SER A N 1
ATOM 562 C CA . SER A 1 72 ? 11.886 16.507 -8.324 1.00 33.47 72 SER A CA 1
ATOM 563 C C . SER A 1 72 ? 11.107 15.877 -9.492 1.00 33.47 72 SER A C 1
ATOM 565 O O . SER A 1 72 ? 11.165 14.679 -9.764 1.00 33.47 72 SER A O 1
ATOM 567 N N . VAL A 1 73 ? 10.525 16.738 -10.330 1.00 35.31 73 VAL A N 1
ATOM 568 C CA . VAL A 1 73 ? 10.295 16.400 -11.742 1.00 35.31 73 VAL A CA 1
ATOM 569 C C . VAL A 1 73 ? 11.667 16.223 -12.404 1.00 35.31 73 VAL A C 1
ATOM 571 O O . VAL A 1 73 ? 12.425 17.187 -12.509 1.00 35.31 73 VAL A O 1
ATOM 574 N N . ASP A 1 74 ? 11.999 14.999 -12.821 1.00 32.50 74 ASP A N 1
ATOM 575 C CA . ASP A 1 74 ? 13.206 14.705 -13.602 1.00 32.50 74 ASP A CA 1
ATOM 576 C C . ASP A 1 74 ? 13.231 15.608 -14.859 1.00 32.50 74 ASP A C 1
ATOM 578 O O . ASP A 1 74 ? 12.325 15.514 -15.700 1.00 32.50 74 ASP A O 1
ATOM 582 N N . PRO A 1 75 ? 14.228 16.502 -15.024 1.00 35.25 75 PRO A N 1
ATOM 583 C CA . PRO A 1 75 ? 14.266 17.467 -16.126 1.00 35.25 75 PRO A CA 1
ATOM 584 C C . PRO A 1 75 ? 14.386 16.831 -17.520 1.00 35.25 75 PRO A C 1
ATOM 586 O O . PRO A 1 75 ? 14.350 17.537 -18.527 1.00 35.25 75 PRO A O 1
ATOM 589 N N . ARG A 1 76 ? 14.555 15.507 -17.620 1.00 36.03 76 ARG A N 1
ATOM 590 C CA . ARG A 1 76 ? 14.861 14.813 -18.880 1.00 36.03 76 ARG A CA 1
ATOM 591 C C . ARG A 1 76 ? 13.655 14.451 -19.751 1.00 36.03 76 ARG A C 1
ATOM 593 O O . ARG A 1 76 ? 13.849 13.898 -20.831 1.00 36.03 76 ARG A O 1
ATOM 600 N N . LEU A 1 77 ? 12.425 14.787 -19.347 1.00 43.59 77 LEU A N 1
ATOM 601 C CA . LEU A 1 77 ? 11.205 14.446 -20.103 1.00 43.59 77 LEU A CA 1
ATOM 602 C C . LEU A 1 77 ? 10.425 15.630 -20.692 1.00 43.59 77 LEU A C 1
ATOM 604 O O . LEU A 1 77 ? 9.378 15.426 -21.309 1.00 43.59 77 LEU A O 1
ATOM 608 N N . GLN A 1 78 ? 10.960 16.850 -20.640 1.00 38.88 78 GLN A N 1
ATOM 609 C CA . GLN A 1 78 ? 10.513 17.901 -21.553 1.00 38.88 78 GLN A CA 1
ATOM 610 C C . GLN A 1 78 ? 11.225 17.725 -22.895 1.00 38.88 78 GLN A C 1
ATOM 612 O O . GLN A 1 78 ? 12.329 18.213 -23.126 1.00 38.88 78 GLN A O 1
ATOM 617 N N . ARG A 1 79 ? 10.577 17.004 -23.819 1.00 44.31 79 ARG A N 1
ATOM 618 C CA . ARG A 1 79 ? 10.935 17.079 -25.238 1.00 44.31 79 ARG A CA 1
ATOM 619 C C . ARG A 1 79 ? 10.574 18.479 -25.724 1.00 44.31 79 ARG A C 1
ATOM 621 O O . ARG A 1 79 ? 9.474 18.733 -26.207 1.00 44.31 79 ARG A O 1
ATOM 628 N N . ASN A 1 80 ? 11.521 19.383 -25.533 1.00 35.31 80 ASN A N 1
ATOM 629 C CA . ASN A 1 80 ? 11.481 20.766 -25.957 1.00 35.31 80 ASN A CA 1
ATOM 630 C C . ASN A 1 80 ? 11.212 20.817 -27.464 1.00 35.31 80 ASN A C 1
ATOM 632 O O . ASN A 1 80 ? 12.094 20.550 -28.278 1.00 35.31 80 ASN A O 1
ATOM 636 N N . SER A 1 81 ? 9.991 21.192 -27.848 1.00 43.06 81 SER A N 1
ATOM 637 C CA . SER A 1 81 ? 9.647 21.498 -29.242 1.00 43.06 81 SER A CA 1
ATOM 638 C C . SER A 1 81 ? 10.470 22.671 -29.805 1.00 43.06 81 SER A C 1
ATOM 640 O O . SER A 1 81 ? 10.437 22.901 -31.010 1.00 43.06 81 SER A O 1
ATOM 642 N N . SER A 1 82 ? 11.206 23.395 -28.955 1.00 38.78 82 SER A N 1
ATOM 643 C CA . SER A 1 82 ? 12.158 24.449 -29.310 1.00 38.78 82 SER A CA 1
ATOM 644 C C . SER A 1 82 ? 13.574 23.949 -29.635 1.00 38.78 82 SER A C 1
ATOM 646 O O . SER A 1 82 ? 14.350 24.717 -30.177 1.00 38.78 82 SER A O 1
ATOM 648 N N . VAL A 1 83 ? 13.928 22.678 -29.382 1.00 44.19 83 VAL A N 1
ATOM 649 C CA . VAL A 1 83 ? 15.273 22.124 -29.701 1.00 44.19 83 VAL A CA 1
ATOM 650 C C . VAL A 1 83 ? 15.401 21.688 -31.173 1.00 44.19 83 VAL A C 1
ATOM 652 O O . VAL A 1 83 ? 16.471 21.323 -31.640 1.00 44.19 83 VAL A O 1
ATOM 655 N N . LEU A 1 84 ? 14.323 21.796 -31.954 1.00 47.34 84 LEU A N 1
ATOM 656 C CA . LEU A 1 84 ? 14.372 21.727 -33.422 1.00 47.34 84 LEU A CA 1
ATOM 657 C C . LEU A 1 84 ? 14.809 23.060 -34.060 1.00 47.34 84 LEU A C 1
ATOM 659 O O . LEU A 1 84 ? 14.637 23.252 -35.263 1.00 47.34 84 LEU A O 1
ATOM 663 N N . GLU A 1 85 ? 15.355 23.991 -33.275 1.00 46.16 85 GLU A N 1
ATOM 664 C CA . GLU A 1 85 ? 16.135 25.099 -33.813 1.00 46.16 85 GLU A CA 1
ATOM 665 C C . GLU A 1 85 ? 17.396 24.506 -34.463 1.00 46.16 85 GLU A C 1
ATOM 667 O O . GLU A 1 85 ? 18.203 23.859 -33.803 1.00 46.16 85 GLU A O 1
ATOM 672 N N . ALA A 1 86 ? 17.439 24.611 -35.796 1.00 51.22 86 ALA A N 1
ATOM 673 C CA . ALA A 1 86 ? 18.377 24.012 -36.746 1.00 51.22 86 ALA A CA 1
ATOM 674 C C . ALA A 1 86 ? 19.632 23.370 -36.127 1.00 51.22 86 ALA A C 1
ATOM 676 O O . ALA A 1 86 ? 20.651 24.034 -35.942 1.00 51.22 86 ALA A O 1
ATOM 677 N N . ILE A 1 87 ? 19.577 22.054 -35.887 1.00 57.34 87 ILE A N 1
ATOM 678 C CA . ILE A 1 87 ? 20.779 21.260 -35.620 1.00 57.34 87 ILE A CA 1
ATOM 679 C C . ILE A 1 87 ? 21.732 21.517 -36.799 1.00 57.34 87 ILE A C 1
ATOM 681 O O . ILE A 1 87 ? 21.352 21.225 -37.941 1.00 57.34 87 ILE A O 1
ATOM 685 N N . PRO A 1 88 ? 22.921 22.108 -36.572 1.00 69.25 88 PRO A N 1
ATOM 686 C CA . PRO A 1 88 ? 23.865 22.369 -37.647 1.00 69.25 88 PRO A CA 1
ATOM 687 C C . PRO A 1 88 ? 24.189 21.054 -38.354 1.00 69.25 88 PRO A C 1
ATOM 689 O O . PRO A 1 88 ? 24.291 20.005 -37.715 1.00 69.25 88 PRO A O 1
ATOM 692 N N . TYR A 1 89 ? 24.301 21.097 -39.684 1.00 73.81 89 TYR A N 1
ATOM 693 C CA . TYR A 1 89 ? 24.564 19.902 -40.482 1.00 73.81 89 TYR A CA 1
ATOM 694 C C . TYR A 1 89 ? 25.809 19.183 -39.953 1.00 73.81 89 TYR A C 1
ATOM 696 O O . TYR A 1 89 ? 26.916 19.713 -40.021 1.00 73.81 89 TYR A O 1
ATOM 704 N N . PHE A 1 90 ? 25.610 17.967 -39.436 1.00 75.56 90 PHE A N 1
ATOM 705 C CA . PHE A 1 90 ? 26.672 17.127 -38.880 1.00 75.56 90 PHE A CA 1
ATOM 706 C C . PHE A 1 90 ? 27.806 16.891 -39.893 1.00 75.56 90 PHE A C 1
ATOM 708 O O . PHE A 1 90 ? 28.983 16.944 -39.545 1.00 75.56 90 PHE A O 1
ATOM 715 N N . CYS A 1 91 ? 27.448 16.710 -41.167 1.00 77.31 91 CYS A N 1
ATOM 716 C CA . CYS A 1 91 ? 28.387 16.505 -42.259 1.00 77.31 91 CYS A CA 1
ATOM 717 C C . CYS A 1 91 ? 28.273 17.626 -43.305 1.00 77.31 91 CYS A C 1
ATOM 719 O O . CYS A 1 91 ? 27.184 17.960 -43.770 1.00 77.31 91 CYS A O 1
ATOM 721 N N . THR A 1 92 ? 29.418 18.160 -43.713 1.00 81.62 92 THR A N 1
ATOM 722 C CA . THR A 1 92 ? 29.635 19.098 -44.818 1.00 81.62 92 THR A CA 1
ATOM 723 C C . THR A 1 92 ? 30.729 18.540 -45.732 1.00 81.62 92 THR A C 1
ATOM 725 O O . THR A 1 92 ? 31.479 17.642 -45.346 1.00 81.62 92 THR A O 1
ATOM 728 N N . THR A 1 93 ? 30.861 19.065 -46.950 1.00 77.94 93 THR A N 1
ATOM 729 C CA . THR A 1 93 ? 31.902 18.612 -47.893 1.00 77.94 93 THR A CA 1
ATOM 730 C C . THR A 1 93 ? 33.320 18.808 -47.351 1.00 77.94 93 THR A C 1
ATOM 732 O O . THR A 1 93 ? 34.208 18.032 -47.688 1.00 77.94 93 THR A O 1
ATOM 735 N N . ALA A 1 94 ? 33.525 19.796 -46.474 1.00 76.38 94 ALA A N 1
ATOM 736 C CA . ALA A 1 94 ? 34.814 20.084 -45.850 1.00 76.38 94 ALA A CA 1
ATOM 737 C C . ALA A 1 94 ? 35.173 19.134 -44.691 1.00 76.38 94 ALA A C 1
ATOM 739 O O . ALA A 1 94 ? 36.352 18.973 -44.392 1.00 76.38 94 ALA A O 1
ATOM 740 N N . ASN A 1 95 ? 34.187 18.508 -44.033 1.00 80.38 95 ASN A N 1
ATOM 741 C CA . ASN A 1 95 ? 34.405 17.703 -42.821 1.00 80.38 95 ASN A CA 1
ATOM 742 C C . ASN A 1 95 ? 34.038 16.213 -42.974 1.00 80.38 95 ASN A C 1
ATOM 744 O O . ASN A 1 95 ? 34.076 15.478 -41.991 1.00 80.38 95 ASN A O 1
ATOM 748 N N . LEU A 1 96 ? 33.714 15.764 -44.192 1.00 78.81 96 LEU A N 1
ATOM 749 C CA . LEU A 1 96 ? 33.206 14.419 -44.481 1.00 78.81 96 LEU A CA 1
ATOM 750 C C . LEU A 1 96 ? 34.085 13.296 -43.909 1.00 78.81 96 LEU A C 1
ATOM 752 O O . LEU A 1 96 ? 33.567 12.371 -43.294 1.00 78.81 96 LEU A O 1
ATOM 756 N N . GLN A 1 97 ? 35.406 13.384 -44.074 1.00 76.81 97 GLN A N 1
ATOM 757 C CA . GLN A 1 97 ? 36.338 12.354 -43.596 1.00 76.81 97 GLN A CA 1
ATOM 758 C C . GLN A 1 97 ? 36.318 12.235 -42.066 1.00 76.81 97 GLN A C 1
ATOM 760 O O . GLN A 1 97 ? 36.127 11.147 -41.524 1.00 76.81 97 GLN A O 1
ATOM 765 N N . SER A 1 98 ? 36.418 13.363 -41.360 1.00 79.94 98 SER A N 1
ATOM 766 C CA . SER A 1 98 ? 36.343 13.398 -39.896 1.00 79.94 98 SER A CA 1
ATOM 767 C C . SER A 1 98 ? 34.964 12.979 -39.378 1.00 79.94 98 SER A C 1
ATOM 769 O O . SER A 1 98 ? 34.877 12.275 -38.374 1.00 79.94 98 SER A O 1
ATOM 771 N N . ALA A 1 99 ? 33.889 13.360 -40.075 1.00 81.88 99 ALA A N 1
ATOM 772 C CA . ALA A 1 99 ? 32.521 12.992 -39.720 1.00 81.88 99 ALA A CA 1
ATOM 773 C C . ALA A 1 99 ? 32.274 11.481 -39.853 1.00 81.88 99 ALA A C 1
ATOM 775 O O . ALA A 1 99 ? 31.604 10.903 -39.002 1.00 81.88 99 ALA A O 1
ATOM 776 N N . VAL A 1 100 ? 32.840 10.824 -40.873 1.00 80.38 100 VAL A N 1
ATOM 777 C CA . VAL A 1 100 ? 32.737 9.365 -41.052 1.00 80.38 100 VAL A CA 1
ATOM 778 C C . VAL A 1 100 ? 33.512 8.616 -39.970 1.00 80.38 100 VAL A C 1
ATOM 780 O O . VAL A 1 100 ? 32.981 7.658 -39.411 1.00 80.38 100 VAL A O 1
ATOM 783 N N . VAL A 1 101 ? 34.730 9.058 -39.632 1.00 82.44 101 VAL A N 1
ATOM 784 C CA . VAL A 1 101 ? 35.512 8.470 -38.527 1.00 82.44 101 VAL A CA 1
ATOM 785 C C . VAL A 1 101 ? 34.744 8.589 -37.211 1.00 82.44 101 VAL A C 1
ATOM 787 O O . VAL A 1 101 ? 34.580 7.596 -36.505 1.00 82.44 101 VAL A O 1
ATOM 790 N N . TYR A 1 102 ? 34.232 9.784 -36.908 1.00 83.12 102 TYR A N 1
ATOM 791 C CA . TYR A 1 102 ? 33.469 10.033 -35.689 1.00 83.12 102 TYR A CA 1
ATOM 792 C C . TYR A 1 102 ? 32.179 9.204 -35.643 1.00 83.12 102 TYR A C 1
ATOM 794 O O . TYR A 1 102 ? 31.916 8.525 -34.656 1.00 83.12 102 TYR A O 1
ATOM 802 N N . LEU A 1 103 ? 31.414 9.165 -36.739 1.00 84.00 103 LEU A N 1
ATOM 803 C CA . LEU A 1 103 ? 30.216 8.332 -36.833 1.00 84.00 103 LEU A CA 1
ATOM 804 C C . LEU A 1 103 ? 30.544 6.847 -36.631 1.00 84.00 103 LEU A C 1
ATOM 806 O O . LEU A 1 103 ? 29.809 6.153 -35.940 1.00 84.00 103 LEU A O 1
ATOM 810 N N . SER A 1 104 ? 31.652 6.362 -37.194 1.00 83.06 104 SER A N 1
ATOM 811 C CA . SER A 1 104 ? 32.093 4.976 -37.012 1.00 83.06 104 SER A CA 1
ATOM 812 C C . SER A 1 104 ? 32.405 4.665 -35.546 1.00 83.06 104 SER A C 1
ATOM 814 O O . SER A 1 104 ? 32.045 3.592 -35.071 1.00 83.06 104 SER A O 1
ATOM 816 N N . GLN A 1 105 ? 33.044 5.595 -34.828 1.00 84.56 105 GLN A N 1
ATOM 817 C CA . GLN A 1 105 ? 33.341 5.455 -33.398 1.00 84.56 105 GLN A CA 1
ATOM 818 C C . GLN A 1 105 ? 32.066 5.468 -32.549 1.00 84.56 105 GLN A C 1
ATOM 820 O O . GLN A 1 105 ? 31.919 4.627 -31.668 1.00 84.56 105 GLN A O 1
ATOM 825 N N . GLU A 1 106 ? 31.125 6.367 -32.837 1.00 84.19 106 GLU A N 1
ATOM 826 C CA . GLU A 1 106 ? 29.833 6.434 -32.141 1.00 84.19 106 GLU A CA 1
ATOM 827 C C . GLU A 1 106 ? 28.998 5.167 -32.373 1.00 84.19 106 GLU A C 1
ATOM 829 O O . GLU A 1 106 ? 28.457 4.590 -31.431 1.00 84.19 106 GLU A O 1
ATOM 834 N N . LEU A 1 107 ? 28.937 4.672 -33.614 1.00 84.19 107 LEU A N 1
ATOM 835 C CA . LEU A 1 107 ? 28.286 3.398 -33.937 1.00 84.19 107 LEU A CA 1
ATOM 836 C C . LEU A 1 107 ? 28.927 2.234 -33.173 1.00 84.19 107 LEU A C 1
ATOM 838 O O . LEU A 1 107 ? 28.213 1.424 -32.583 1.00 84.19 107 LEU A O 1
ATOM 842 N N . GLN A 1 108 ? 30.259 2.191 -33.108 1.00 84.94 108 GLN A N 1
ATOM 843 C CA . GLN A 1 108 ? 30.981 1.180 -32.342 1.00 84.94 108 GLN A CA 1
ATOM 844 C C . GLN A 1 108 ? 30.719 1.302 -30.832 1.00 84.94 108 GLN A C 1
ATOM 846 O O . GLN A 1 108 ? 30.546 0.285 -30.162 1.00 84.94 108 GLN A O 1
ATOM 851 N N . GLY A 1 109 ? 30.619 2.525 -30.304 1.00 82.81 109 GLY A N 1
ATOM 852 C CA . GLY A 1 109 ? 30.225 2.803 -28.920 1.00 82.81 109 GLY A CA 1
ATOM 853 C C . GLY A 1 109 ? 28.798 2.351 -28.599 1.00 82.81 109 GLY A C 1
ATOM 854 O O . GLY A 1 109 ? 28.528 1.898 -27.489 1.00 82.81 109 GLY A O 1
ATOM 855 N N . MET A 1 110 ? 27.900 2.379 -29.587 1.00 81.06 110 MET A N 1
ATOM 856 C CA . MET A 1 110 ? 26.555 1.795 -29.504 1.00 81.06 110 MET A CA 1
ATOM 857 C C . MET A 1 110 ? 26.537 0.264 -29.684 1.00 81.06 110 MET A C 1
ATOM 859 O O . MET A 1 110 ? 25.465 -0.339 -29.667 1.00 81.06 110 MET A O 1
ATOM 863 N N . GLY A 1 111 ? 27.699 -0.377 -29.851 1.00 82.44 111 GLY A N 1
ATOM 864 C CA . GLY A 1 111 ? 27.829 -1.821 -30.066 1.00 82.44 111 GLY A CA 1
ATOM 865 C C . GLY A 1 111 ? 27.590 -2.272 -31.511 1.00 82.44 111 GLY A C 1
ATOM 866 O O . GLY A 1 111 ? 27.550 -3.472 -31.775 1.00 82.44 111 GLY A O 1
ATOM 867 N N . LEU A 1 112 ? 27.451 -1.337 -32.456 1.00 78.25 112 LEU A N 1
ATOM 868 C CA . LEU A 1 112 ? 27.269 -1.619 -33.878 1.00 78.25 112 LEU A CA 1
ATOM 869 C C . LEU A 1 112 ? 28.644 -1.675 -34.553 1.00 78.25 112 LEU A C 1
ATOM 871 O O . LEU A 1 112 ? 29.235 -0.659 -34.922 1.00 78.25 112 LEU A O 1
ATOM 875 N N . GLY A 1 113 ? 29.195 -2.885 -34.661 1.00 68.38 113 GLY A N 1
ATOM 876 C CA . GLY A 1 113 ? 30.508 -3.146 -35.251 1.00 68.38 113 GLY A CA 1
ATOM 877 C C . GLY A 1 113 ? 30.497 -3.001 -36.771 1.00 68.38 113 GLY A C 1
ATOM 878 O O . GLY A 1 113 ? 30.427 -3.995 -37.486 1.00 68.38 113 GLY A O 1
ATOM 879 N N . CYS A 1 114 ? 30.575 -1.767 -37.265 1.00 68.00 114 CYS A N 1
ATOM 880 C CA . CYS A 1 114 ? 30.531 -1.473 -38.690 1.00 68.00 114 CYS A CA 1
ATOM 881 C C . CYS A 1 114 ? 31.790 -0.704 -39.133 1.00 68.00 114 CYS A C 1
ATOM 883 O O . CYS A 1 114 ? 31.906 0.486 -38.830 1.00 68.00 114 CYS A O 1
ATOM 885 N N . PRO A 1 115 ? 32.754 -1.338 -39.834 1.00 71.31 115 PRO A N 1
ATOM 886 C CA . PRO A 1 115 ? 33.899 -0.626 -40.389 1.00 71.31 115 PRO A CA 1
ATOM 887 C C . PRO A 1 115 ? 33.434 0.230 -41.575 1.00 71.31 115 PRO A C 1
ATOM 889 O O . PRO A 1 115 ? 33.318 -0.243 -42.704 1.00 71.31 115 PRO A O 1
ATOM 892 N N . LEU A 1 116 ? 33.145 1.507 -41.309 1.00 73.69 116 LEU A N 1
ATOM 893 C CA . LEU A 1 116 ? 32.678 2.452 -42.330 1.00 73.69 116 LEU A CA 1
ATOM 894 C C . LEU A 1 116 ? 33.770 2.864 -43.327 1.00 73.69 116 LEU A C 1
ATOM 896 O O . LEU A 1 116 ? 33.453 3.420 -44.378 1.00 73.69 116 LEU A O 1
ATOM 900 N N . ILE A 1 117 ? 35.041 2.614 -43.007 1.00 73.81 117 ILE A N 1
ATOM 901 C CA . ILE A 1 117 ? 36.200 3.012 -43.811 1.00 73.81 117 ILE A CA 1
ATOM 902 C C . ILE A 1 117 ? 36.854 1.761 -44.397 1.00 73.81 117 ILE A C 1
ATOM 904 O O . ILE A 1 117 ? 37.261 0.863 -43.661 1.00 73.81 117 ILE A O 1
ATOM 908 N N . GLU A 1 118 ? 36.978 1.723 -45.722 1.00 67.06 118 GLU A N 1
ATOM 909 C CA . GLU A 1 118 ? 37.681 0.662 -46.443 1.00 67.06 118 GLU A CA 1
ATOM 910 C C . GLU A 1 118 ? 39.199 0.811 -46.266 1.00 67.06 118 GLU A C 1
ATOM 912 O O . GLU A 1 118 ? 39.781 1.868 -46.539 1.00 67.06 118 GLU A O 1
ATOM 917 N N . THR A 1 119 ? 39.847 -0.268 -45.827 1.00 57.53 119 THR A N 1
ATOM 918 C CA . THR A 1 119 ? 41.269 -0.305 -45.445 1.00 57.53 119 THR A CA 1
ATOM 919 C C . THR A 1 119 ? 42.221 -0.062 -46.624 1.00 57.53 119 THR A C 1
ATOM 921 O O . THR A 1 119 ? 43.356 0.350 -46.413 1.00 57.53 119 THR A O 1
ATOM 924 N N . GLU A 1 120 ? 41.758 -0.252 -47.863 1.00 53.44 120 GLU A N 1
ATOM 925 C CA . GLU A 1 120 ? 42.598 -0.208 -49.071 1.00 53.44 120 GLU A CA 1
ATOM 926 C C . GLU A 1 120 ? 42.496 1.107 -49.871 1.00 53.44 120 GLU A C 1
ATOM 928 O O . GLU A 1 120 ? 43.155 1.252 -50.899 1.00 53.44 120 GLU A O 1
ATOM 933 N N . GLY A 1 121 ? 41.718 2.103 -49.420 1.00 57.28 121 GLY A N 1
ATOM 934 C CA . GLY A 1 121 ? 41.553 3.328 -50.218 1.00 57.28 121 GLY A CA 1
ATOM 935 C C . GLY A 1 121 ? 40.957 4.566 -49.549 1.00 57.28 121 GLY A C 1
ATOM 936 O O . GLY A 1 121 ? 40.627 5.503 -50.274 1.00 57.28 121 GLY A O 1
ATOM 937 N N . GLN A 1 122 ? 40.781 4.596 -48.218 1.00 63.09 122 GLN A N 1
ATOM 938 C CA . GLN A 1 122 ? 40.111 5.706 -47.502 1.00 63.09 122 GLN A CA 1
ATOM 939 C C . GLN A 1 122 ? 38.734 6.069 -48.101 1.00 63.09 122 GLN A C 1
ATOM 941 O O . GLN A 1 122 ? 38.297 7.224 -48.086 1.00 63.09 122 GLN A O 1
ATOM 946 N N . ARG A 1 123 ? 38.047 5.070 -48.665 1.00 67.12 123 ARG A N 1
ATOM 947 C CA . ARG A 1 123 ? 36.701 5.206 -49.222 1.00 67.12 123 ARG A CA 1
ATOM 948 C C . ARG A 1 123 ? 35.678 4.749 -48.195 1.00 67.12 123 ARG A C 1
ATOM 950 O O . ARG A 1 123 ? 35.937 3.859 -47.388 1.00 67.12 123 ARG A O 1
ATOM 957 N N . VAL A 1 124 ? 34.521 5.401 -48.211 1.00 73.44 124 VAL A N 1
ATOM 958 C CA . VAL A 1 124 ? 33.407 5.064 -47.323 1.00 73.44 124 VAL A CA 1
ATOM 959 C C . VAL A 1 124 ? 32.712 3.823 -47.868 1.00 73.44 124 VAL A C 1
ATOM 961 O O . VAL A 1 124 ? 32.220 3.849 -48.998 1.00 73.44 124 VAL A O 1
ATOM 964 N N . ASN A 1 125 ? 32.611 2.772 -47.057 1.00 82.12 125 ASN A N 1
ATOM 965 C CA . ASN A 1 125 ? 31.811 1.606 -47.401 1.00 82.12 125 ASN A CA 1
ATOM 966 C C . ASN A 1 125 ? 30.321 1.956 -47.252 1.00 82.12 125 ASN A C 1
ATOM 968 O O . ASN A 1 125 ? 29.751 1.939 -46.159 1.00 82.12 125 ASN A O 1
ATOM 972 N N . LEU A 1 126 ? 29.680 2.298 -48.371 1.00 80.06 126 LEU A N 1
ATOM 973 C CA . LEU A 1 126 ? 28.278 2.724 -48.394 1.00 80.06 126 LEU A CA 1
ATOM 974 C C . LEU A 1 126 ? 27.313 1.623 -47.939 1.00 80.06 126 LEU A C 1
ATOM 976 O O . LEU A 1 126 ? 26.295 1.929 -47.324 1.00 80.06 126 LEU A O 1
ATOM 980 N N . VAL A 1 127 ? 27.621 0.353 -48.213 1.00 80.44 127 VAL A N 1
ATOM 981 C CA . VAL A 1 127 ? 26.778 -0.778 -47.793 1.00 80.44 127 VAL A CA 1
ATOM 982 C C . VAL A 1 127 ? 26.809 -0.913 -46.273 1.00 80.44 127 VAL A C 1
ATOM 984 O O . VAL A 1 127 ? 25.763 -1.028 -45.636 1.00 80.44 127 VAL A O 1
ATOM 987 N N . ALA A 1 128 ? 28.005 -0.821 -45.692 1.00 81.50 128 ALA A N 1
ATOM 988 C CA . ALA A 1 128 ? 28.219 -0.838 -44.253 1.00 81.50 128 ALA A CA 1
ATOM 989 C C . ALA A 1 128 ? 27.484 0.338 -43.573 1.00 81.50 128 ALA A C 1
ATOM 991 O O . ALA A 1 128 ? 26.754 0.144 -42.599 1.00 81.50 128 ALA A O 1
ATOM 992 N N . LEU A 1 129 ? 27.566 1.540 -44.154 1.00 82.25 129 LEU A N 1
ATOM 993 C CA . LEU A 1 129 ? 26.848 2.722 -43.671 1.00 82.25 129 LEU A CA 1
ATOM 994 C C . LEU A 1 129 ? 25.324 2.547 -43.700 1.00 82.25 129 LEU A C 1
ATOM 996 O O . LEU A 1 129 ? 24.655 2.836 -42.710 1.00 82.25 129 LEU A O 1
ATOM 1000 N N . VAL A 1 130 ? 24.766 2.064 -44.813 1.00 82.31 130 VAL A N 1
ATOM 1001 C CA . VAL A 1 130 ? 23.314 1.862 -44.953 1.00 82.31 130 VAL A CA 1
ATOM 1002 C C . VAL A 1 130 ? 22.805 0.815 -43.961 1.00 82.31 130 VAL A C 1
ATOM 1004 O O . VAL A 1 130 ? 21.768 1.032 -43.330 1.00 82.31 130 VAL A O 1
ATOM 1007 N N . ASN A 1 131 ? 23.544 -0.280 -43.771 1.00 84.62 131 ASN A N 1
ATOM 1008 C CA . ASN A 1 131 ? 23.197 -1.307 -42.789 1.00 84.62 131 ASN A CA 1
ATOM 1009 C C . ASN A 1 131 ? 23.264 -0.769 -41.354 1.00 84.62 131 ASN A C 1
ATOM 1011 O O . ASN A 1 131 ? 22.323 -0.975 -40.590 1.00 84.62 131 ASN A O 1
ATOM 1015 N N . ALA A 1 132 ? 24.293 0.009 -41.011 1.00 83.31 132 ALA A N 1
ATOM 1016 C CA . ALA A 1 132 ? 24.378 0.654 -39.703 1.00 83.31 132 ALA A CA 1
ATOM 1017 C C . ALA A 1 132 ? 23.215 1.634 -39.469 1.00 83.31 132 ALA A C 1
ATOM 1019 O O . ALA A 1 132 ? 22.600 1.637 -38.404 1.00 83.31 132 ALA A O 1
ATOM 1020 N N . CYS A 1 133 ? 22.840 2.432 -40.475 1.00 84.56 133 CYS A N 1
ATOM 1021 C CA . CYS A 1 133 ? 21.667 3.305 -40.391 1.00 84.56 133 CYS A CA 1
ATOM 1022 C C . CYS A 1 133 ? 20.367 2.516 -40.172 1.00 84.56 133 CYS A C 1
ATOM 1024 O O . CYS A 1 133 ? 19.488 2.960 -39.424 1.00 84.56 133 CYS A O 1
ATOM 1026 N N . TRP A 1 134 ? 20.227 1.352 -40.809 1.00 85.38 134 TRP A N 1
ATOM 1027 C CA . TRP A 1 134 ? 19.089 0.465 -40.594 1.00 85.38 134 TRP A CA 1
ATOM 1028 C C . TRP A 1 134 ? 19.058 -0.084 -39.165 1.00 85.38 134 TRP A C 1
ATOM 1030 O O . TRP A 1 134 ? 18.022 0.016 -38.509 1.00 85.38 134 TRP A O 1
ATOM 1040 N N . GLU A 1 135 ? 20.182 -0.584 -38.654 1.00 87.38 135 GLU A N 1
ATOM 1041 C CA . GLU A 1 135 ? 20.303 -1.102 -37.286 1.00 87.38 135 GLU A CA 1
ATOM 1042 C C . GLU A 1 135 ? 19.988 -0.031 -36.237 1.00 87.38 135 GLU A C 1
ATOM 1044 O O . GLU A 1 135 ? 19.146 -0.259 -35.368 1.00 87.38 135 GLU A O 1
ATOM 1049 N N . VAL A 1 136 ? 20.546 1.179 -36.374 1.00 86.75 136 VAL A N 1
ATOM 1050 C CA . VAL A 1 136 ? 20.213 2.329 -35.512 1.00 86.75 136 VAL A CA 1
ATOM 1051 C C . VAL A 1 136 ? 18.719 2.643 -35.567 1.00 86.75 136 VAL A C 1
ATOM 1053 O O . VAL A 1 136 ? 18.088 2.890 -34.538 1.00 86.75 136 VAL A O 1
ATOM 1056 N N . THR A 1 137 ? 18.114 2.599 -36.756 1.00 87.25 137 THR A N 1
ATOM 1057 C CA . THR A 1 137 ? 16.674 2.841 -36.914 1.00 87.25 137 THR A CA 1
ATOM 1058 C C . THR A 1 137 ? 15.845 1.777 -36.195 1.00 87.25 137 THR A C 1
ATOM 1060 O O . THR A 1 137 ? 14.826 2.106 -35.580 1.00 87.25 137 THR A O 1
ATOM 1063 N N . GLN A 1 138 ? 16.256 0.508 -36.249 1.00 90.38 138 GLN A N 1
ATOM 1064 C CA . GLN A 1 138 ? 15.569 -0.569 -35.537 1.00 90.38 138 GLN A CA 1
ATOM 1065 C C . GLN A 1 138 ? 15.737 -0.450 -34.025 1.00 90.38 138 GLN A C 1
ATOM 1067 O O . GLN A 1 138 ? 14.740 -0.536 -33.307 1.00 90.38 138 GLN A O 1
ATOM 1072 N N . LEU A 1 139 ? 16.948 -0.164 -33.544 1.00 88.56 139 LEU A N 1
ATOM 1073 C CA . LEU A 1 139 ? 17.218 0.077 -32.127 1.00 88.56 139 LEU A CA 1
ATOM 1074 C C . LEU A 1 139 ? 16.408 1.254 -31.588 1.00 88.56 139 LEU A C 1
ATOM 1076 O O . LEU A 1 139 ? 15.780 1.140 -30.538 1.00 88.56 139 LEU A O 1
ATOM 1080 N N . TYR A 1 140 ? 16.333 2.359 -32.332 1.00 89.31 140 TYR A N 1
ATOM 1081 C CA . TYR A 1 140 ? 15.494 3.495 -31.963 1.00 89.31 140 TYR A CA 1
ATOM 1082 C C . TYR A 1 140 ? 14.015 3.100 -31.866 1.00 89.31 140 TYR A C 1
ATOM 1084 O O . TYR A 1 140 ? 13.339 3.438 -30.895 1.00 89.31 140 TYR A O 1
ATOM 1092 N N . ARG A 1 141 ? 13.494 2.349 -32.846 1.00 89.38 141 ARG A N 1
ATOM 1093 C CA . ARG A 1 141 ? 12.101 1.873 -32.820 1.00 89.38 141 ARG A CA 1
ATOM 1094 C C . ARG A 1 141 ? 11.830 0.948 -31.635 1.00 89.38 141 ARG A C 1
ATOM 1096 O O . ARG A 1 141 ? 10.764 1.069 -31.035 1.00 89.38 141 ARG A O 1
ATOM 1103 N N . ALA A 1 142 ? 12.756 0.047 -31.314 1.00 91.88 142 ALA A N 1
ATOM 1104 C CA . ALA A 1 142 ? 12.662 -0.827 -30.148 1.00 91.88 142 ALA A CA 1
ATOM 1105 C C . ALA A 1 142 ? 12.666 -0.004 -28.853 1.00 91.88 142 ALA A C 1
ATOM 1107 O O . ALA A 1 142 ? 11.712 -0.074 -28.087 1.00 91.88 142 ALA A O 1
ATOM 1108 N N . SER A 1 143 ? 13.639 0.897 -28.694 1.00 90.44 143 SER A N 1
ATOM 1109 C CA . SER A 1 143 ? 13.746 1.799 -27.542 1.00 90.44 143 SER A CA 1
ATOM 1110 C C . SER A 1 143 ? 12.480 2.638 -27.325 1.00 90.44 143 SER A C 1
ATOM 1112 O O . SER A 1 143 ? 12.003 2.761 -26.196 1.00 90.44 143 SER A O 1
ATOM 1114 N N . VAL A 1 144 ? 11.875 3.174 -28.392 1.00 90.81 144 VAL A N 1
ATOM 1115 C CA . VAL A 1 144 ? 10.605 3.916 -28.300 1.00 90.81 144 VAL A CA 1
ATOM 1116 C C . VAL A 1 144 ? 9.460 3.021 -27.817 1.00 90.81 144 VAL A C 1
ATOM 1118 O O . VAL A 1 144 ? 8.658 3.462 -26.991 1.00 90.81 144 VAL A O 1
ATOM 1121 N N . ARG A 1 145 ? 9.371 1.772 -28.296 1.00 91.12 145 ARG A N 1
ATOM 1122 C CA . ARG A 1 145 ? 8.355 0.810 -27.834 1.00 91.12 145 ARG A CA 1
ATOM 1123 C C . ARG A 1 145 ? 8.558 0.451 -26.364 1.00 91.12 145 ARG A C 1
ATOM 1125 O O . ARG A 1 145 ? 7.595 0.500 -25.603 1.00 91.12 145 ARG A O 1
ATOM 1132 N N . ASP A 1 146 ? 9.793 0.169 -25.964 1.00 90.69 146 ASP A N 1
ATOM 1133 C CA . ASP A 1 146 ? 10.140 -0.183 -24.585 1.00 90.69 146 ASP A CA 1
ATOM 1134 C C . ASP A 1 146 ? 9.853 0.979 -23.634 1.00 90.69 146 ASP A C 1
ATOM 1136 O O . ASP A 1 146 ? 9.202 0.800 -22.606 1.00 90.69 146 ASP A O 1
ATOM 1140 N N . THR A 1 147 ? 10.230 2.199 -24.026 1.00 91.75 147 THR A N 1
ATOM 1141 C CA . THR A 1 147 ? 9.935 3.416 -23.258 1.00 91.75 147 THR A CA 1
ATOM 1142 C C . THR A 1 147 ? 8.431 3.620 -23.103 1.00 91.75 147 THR A C 1
ATOM 1144 O O . THR A 1 147 ? 7.963 3.907 -22.005 1.00 91.75 147 THR A O 1
ATOM 1147 N N . SER A 1 148 ? 7.651 3.431 -24.171 1.00 89.44 148 SER A N 1
ATOM 1148 C CA . SER A 1 148 ? 6.190 3.535 -24.099 1.00 89.44 148 SER A CA 1
ATOM 1149 C C . SER A 1 148 ? 5.579 2.476 -23.176 1.00 89.44 148 SER A C 1
ATOM 1151 O O . SER A 1 148 ? 4.630 2.777 -22.454 1.00 89.44 148 SER A O 1
ATOM 1153 N N . SER A 1 149 ? 6.107 1.249 -23.189 1.00 92.88 149 SER A N 1
ATOM 1154 C CA . SER A 1 149 ? 5.670 0.169 -22.299 1.00 92.88 149 SER A CA 1
ATOM 1155 C C . SER A 1 149 ? 5.975 0.499 -20.836 1.00 92.88 149 SER A C 1
ATOM 1157 O O . SER A 1 149 ? 5.089 0.426 -19.985 1.00 92.88 149 SER A O 1
ATOM 1159 N N . LEU A 1 150 ? 7.198 0.956 -20.548 1.00 93.62 150 LEU A N 1
ATOM 1160 C CA . LEU A 1 150 ? 7.614 1.374 -19.208 1.00 93.62 150 LEU A CA 1
ATOM 1161 C C . LEU A 1 150 ? 6.783 2.549 -18.685 1.00 93.62 150 LEU A C 1
ATOM 1163 O O . LEU A 1 150 ? 6.395 2.548 -17.520 1.00 93.62 150 LEU A O 1
ATOM 1167 N N . GLN A 1 151 ? 6.457 3.523 -19.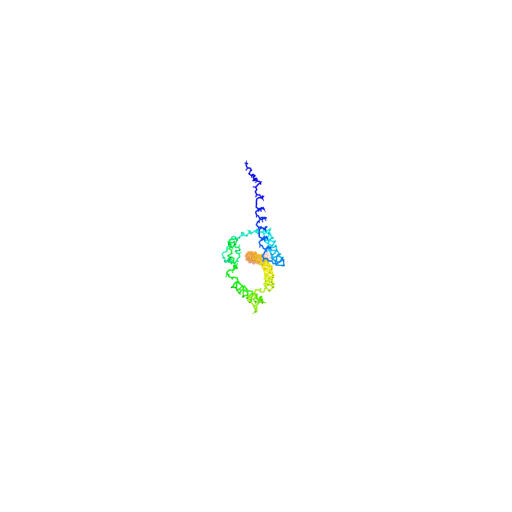536 1.00 91.75 151 GLN A N 1
ATOM 1168 C CA . GLN A 1 151 ? 5.590 4.646 -19.170 1.00 91.75 151 GLN A CA 1
ATOM 1169 C C . GLN A 1 151 ? 4.173 4.188 -18.804 1.00 91.75 151 GLN A C 1
ATOM 1171 O O . GLN A 1 151 ? 3.604 4.670 -17.825 1.00 91.75 151 GLN A O 1
ATOM 1176 N N . GLU A 1 152 ? 3.608 3.235 -19.546 1.00 93.56 152 GLU A N 1
ATOM 1177 C CA . GLU A 1 152 ? 2.293 2.671 -19.233 1.00 93.56 152 GLU A CA 1
ATOM 1178 C C . GLU A 1 152 ? 2.314 1.862 -17.929 1.00 93.56 152 GLU A C 1
ATOM 1180 O O . GLU A 1 152 ? 1.409 2.003 -17.107 1.00 93.56 152 GLU A O 1
ATOM 1185 N N . GLN A 1 153 ? 3.359 1.063 -17.695 1.00 95.62 153 GLN A N 1
ATOM 1186 C CA . GLN A 1 153 ? 3.543 0.353 -16.424 1.00 95.62 153 GLN A CA 1
ATOM 1187 C C . GLN A 1 153 ? 3.684 1.329 -15.254 1.00 95.62 153 GLN A C 1
ATOM 1189 O O . GLN A 1 153 ? 3.025 1.171 -14.231 1.00 95.62 153 GLN A O 1
ATOM 1194 N N . HIS A 1 154 ? 4.478 2.386 -15.421 1.00 95.88 154 HIS A N 1
ATOM 1195 C CA . HIS A 1 154 ? 4.627 3.424 -14.410 1.00 95.88 154 HIS A CA 1
ATOM 1196 C C . HIS A 1 154 ? 3.286 4.099 -14.087 1.00 95.88 154 HIS A C 1
ATOM 1198 O O . HIS A 1 154 ? 2.951 4.274 -12.918 1.00 95.88 154 HIS A O 1
ATOM 1204 N N . ARG A 1 155 ? 2.472 4.402 -15.108 1.00 95.00 155 ARG A N 1
ATOM 1205 C CA . ARG A 1 155 ? 1.128 4.968 -14.931 1.00 95.00 155 ARG A CA 1
ATOM 1206 C C . ARG A 1 155 ? 0.202 4.033 -14.146 1.00 95.00 155 ARG A C 1
ATOM 1208 O O . ARG A 1 155 ? -0.551 4.510 -13.299 1.00 95.00 155 ARG A O 1
ATOM 1215 N N . ARG A 1 156 ? 0.245 2.724 -14.416 1.00 97.56 156 ARG A N 1
ATOM 1216 C CA . ARG A 1 156 ? -0.535 1.715 -13.673 1.00 97.56 156 ARG A CA 1
ATOM 1217 C C . ARG A 1 156 ? -0.093 1.634 -12.219 1.00 97.56 156 ARG A C 1
ATOM 1219 O O . ARG A 1 156 ? -0.920 1.813 -11.336 1.00 97.56 156 ARG A O 1
ATOM 1226 N N . ASN A 1 157 ? 1.210 1.507 -11.980 1.00 95.88 157 ASN A N 1
ATOM 1227 C CA . ASN A 1 157 ? 1.763 1.450 -10.628 1.00 95.88 157 ASN A CA 1
ATOM 1228 C C . ASN A 1 157 ? 1.430 2.713 -9.822 1.00 95.88 157 ASN A C 1
ATOM 1230 O O . ASN A 1 157 ? 1.096 2.623 -8.646 1.00 95.88 157 ASN A O 1
ATOM 1234 N N . ALA A 1 158 ? 1.477 3.895 -10.445 1.00 95.94 158 ALA A N 1
ATOM 1235 C CA . ALA A 1 158 ? 1.076 5.140 -9.796 1.00 95.94 158 ALA A CA 1
ATOM 1236 C C . ALA A 1 158 ? -0.415 5.142 -9.414 1.00 95.94 158 ALA A C 1
ATOM 1238 O O . ALA A 1 158 ? -0.776 5.615 -8.336 1.00 95.94 158 ALA A O 1
ATOM 1239 N N . ALA A 1 159 ? -1.289 4.598 -10.268 1.00 96.88 159 ALA A N 1
ATOM 1240 C CA . ALA A 1 159 ? -2.706 4.445 -9.949 1.00 96.88 159 ALA A CA 1
ATOM 1241 C C . ALA A 1 159 ? -2.925 3.473 -8.776 1.00 96.88 159 ALA A C 1
ATOM 1243 O O . ALA A 1 159 ? -3.680 3.799 -7.860 1.00 96.88 159 ALA A O 1
ATOM 1244 N N . ASP A 1 160 ? -2.215 2.344 -8.762 1.00 98.12 160 ASP A N 1
ATOM 1245 C CA . ASP A 1 160 ? -2.290 1.354 -7.683 1.00 98.12 160 ASP A CA 1
ATOM 1246 C C . ASP A 1 160 ? -1.795 1.932 -6.351 1.00 98.12 160 ASP A C 1
ATOM 1248 O O . ASP A 1 160 ? -2.453 1.779 -5.324 1.00 98.12 160 ASP A O 1
ATOM 1252 N N . ILE A 1 161 ? -0.683 2.677 -6.360 1.00 98.06 161 ILE A N 1
ATOM 1253 C CA . ILE A 1 161 ? -0.170 3.376 -5.172 1.00 98.06 161 ILE A CA 1
ATOM 1254 C C . ILE A 1 161 ? -1.219 4.347 -4.622 1.00 98.06 161 ILE A C 1
ATOM 1256 O O . ILE A 1 161 ? -1.504 4.315 -3.425 1.00 98.06 161 ILE A O 1
ATOM 1260 N N . ASN A 1 162 ? -1.825 5.176 -5.476 1.00 97.75 162 ASN A N 1
ATOM 1261 C CA . ASN A 1 162 ? -2.870 6.114 -5.056 1.00 97.75 162 ASN A CA 1
ATOM 1262 C C . ASN A 1 162 ? -4.091 5.386 -4.470 1.00 97.75 162 ASN A C 1
ATOM 1264 O O . ASN A 1 162 ? -4.667 5.829 -3.470 1.00 97.75 162 ASN A O 1
ATOM 1268 N N . HIS A 1 163 ? -4.472 4.253 -5.066 1.00 98.25 163 HIS A N 1
ATOM 1269 C CA . HIS A 1 163 ? -5.552 3.417 -4.559 1.00 98.25 163 HIS A CA 1
ATOM 1270 C C . HIS A 1 163 ? -5.221 2.873 -3.164 1.00 98.25 163 HIS A C 1
ATOM 1272 O O . HIS A 1 163 ? -5.982 3.109 -2.228 1.00 98.25 163 HIS A O 1
ATOM 1278 N N . PHE A 1 164 ? -4.056 2.242 -2.990 1.00 98.25 164 PHE A N 1
ATOM 1279 C CA . PHE A 1 164 ? -3.636 1.699 -1.698 1.00 98.25 164 PHE A CA 1
ATOM 1280 C C . PHE A 1 164 ? -3.482 2.778 -0.625 1.00 98.25 164 PHE A C 1
ATOM 1282 O O . PHE A 1 164 ? -3.891 2.565 0.513 1.00 98.25 164 PHE A O 1
ATOM 1289 N N . GLN A 1 165 ? -2.949 3.953 -0.965 1.00 98.38 165 GLN A N 1
ATOM 1290 C CA . GLN A 1 165 ? -2.873 5.087 -0.039 1.00 98.38 165 GLN A CA 1
ATOM 1291 C C . GLN A 1 165 ? -4.259 5.533 0.436 1.00 98.38 165 GLN A C 1
ATOM 1293 O O . GLN A 1 165 ? -4.447 5.785 1.628 1.00 98.38 165 GLN A O 1
ATOM 1298 N N . THR A 1 166 ? -5.234 5.586 -0.474 1.00 98.12 166 THR A N 1
ATOM 1299 C CA . THR A 1 166 ? -6.627 5.900 -0.128 1.00 98.12 166 THR A CA 1
ATOM 1300 C C . THR A 1 166 ? -7.207 4.831 0.795 1.00 98.12 166 THR A C 1
ATOM 1302 O O . THR A 1 166 ? -7.678 5.157 1.881 1.00 98.12 166 THR A O 1
ATOM 1305 N N . SER A 1 167 ? -7.061 3.551 0.448 1.00 98.44 167 SER A N 1
ATOM 1306 C CA . SER A 1 167 ? -7.542 2.445 1.283 1.00 98.44 167 SER A CA 1
ATOM 1307 C C . SER A 1 167 ? -6.909 2.431 2.675 1.00 98.44 167 SER A C 1
ATOM 1309 O O . SER A 1 167 ? -7.601 2.205 3.663 1.00 98.44 167 SER A O 1
ATOM 1311 N N . ILE A 1 168 ? -5.608 2.713 2.788 1.00 98.38 168 ILE A N 1
ATOM 1312 C CA . ILE A 1 168 ? -4.925 2.825 4.084 1.00 98.38 168 ILE A CA 1
ATOM 1313 C C . ILE A 1 168 ? -5.528 3.960 4.916 1.00 98.38 168 ILE A C 1
ATOM 1315 O O . ILE A 1 168 ? -5.721 3.799 6.121 1.00 98.38 168 ILE A O 1
ATOM 1319 N N . LYS A 1 169 ? -5.814 5.111 4.300 1.00 98.38 169 LYS A N 1
ATOM 1320 C CA . LYS A 1 169 ? -6.433 6.248 4.988 1.00 98.38 169 LYS A CA 1
ATOM 1321 C C . LYS A 1 169 ? -7.826 5.889 5.507 1.00 98.38 169 LYS A C 1
ATOM 1323 O O . LYS A 1 169 ? -8.115 6.177 6.668 1.00 98.38 169 LYS A O 1
ATOM 1328 N N . ASP A 1 170 ? -8.642 5.239 4.684 1.00 98.50 170 ASP A N 1
ATOM 1329 C CA . ASP A 1 170 ? -10.003 4.841 5.050 1.00 98.50 170 ASP A CA 1
ATOM 1330 C C . ASP A 1 170 ? -9.990 3.809 6.185 1.00 98.50 170 ASP A C 1
ATOM 1332 O O . ASP A 1 170 ? -10.645 4.011 7.206 1.00 98.50 170 ASP A O 1
ATOM 1336 N N . LEU A 1 171 ? -9.146 2.775 6.081 1.00 98.56 171 LEU A N 1
ATOM 1337 C CA . LEU A 1 171 ? -8.976 1.761 7.128 1.00 98.56 171 LEU A CA 1
ATOM 1338 C C . LEU A 1 171 ? -8.494 2.362 8.453 1.00 98.56 171 LEU A C 1
ATOM 1340 O O . LEU A 1 171 ? -8.975 1.979 9.516 1.00 98.56 171 LEU A O 1
ATOM 1344 N N . ARG A 1 172 ? -7.571 3.331 8.419 1.00 98.56 172 ARG A N 1
ATOM 1345 C CA . ARG A 1 172 ? -7.162 4.065 9.630 1.00 98.56 172 ARG A CA 1
ATOM 1346 C C . ARG A 1 172 ? -8.332 4.836 10.243 1.00 98.56 172 ARG A C 1
ATOM 1348 O O . ARG A 1 172 ? -8.453 4.876 11.464 1.00 98.56 172 ARG A O 1
ATOM 1355 N N . GLY A 1 173 ? -9.188 5.430 9.413 1.00 98.38 173 GLY A N 1
ATOM 1356 C CA . GLY A 1 173 ? -10.422 6.074 9.860 1.00 98.38 173 GLY A CA 1
ATOM 1357 C C . GLY A 1 173 ? -11.373 5.094 10.549 1.00 98.38 173 GLY A C 1
ATOM 1358 O O . GLY A 1 173 ? -11.864 5.386 11.638 1.00 98.38 173 GLY A O 1
ATOM 1359 N N . GLU A 1 174 ? -11.576 3.913 9.963 1.00 98.50 174 GLU A N 1
ATOM 1360 C CA . GLU A 1 174 ? -12.404 2.862 10.559 1.00 98.50 174 GLU A CA 1
ATOM 1361 C C . GLU A 1 174 ? -11.850 2.371 11.897 1.00 98.50 174 GLU A C 1
ATOM 1363 O O . GLU A 1 174 ? -12.616 2.227 12.848 1.00 98.50 174 GLU A O 1
ATOM 1368 N N . VAL A 1 175 ? -10.534 2.154 12.004 1.00 98.62 175 VAL A N 1
ATOM 1369 C CA . VAL A 1 175 ? -9.893 1.751 13.267 1.00 98.62 175 VAL A CA 1
ATOM 1370 C C . VAL A 1 175 ? -10.161 2.781 14.361 1.00 98.62 175 VAL A C 1
ATOM 1372 O O . VAL A 1 175 ? -10.674 2.414 15.416 1.00 98.62 175 VAL A O 1
ATOM 1375 N N . ASN A 1 176 ? -9.917 4.065 14.087 1.00 98.44 176 ASN A N 1
ATOM 1376 C CA . ASN A 1 176 ? -10.154 5.136 15.057 1.00 98.44 176 ASN A CA 1
ATOM 1377 C C . ASN A 1 176 ? -11.627 5.198 15.500 1.00 98.44 176 ASN A C 1
ATOM 1379 O O . ASN A 1 176 ? -11.926 5.396 16.678 1.00 98.44 176 ASN A O 1
ATOM 1383 N N . GLU A 1 177 ? -12.565 5.009 14.568 1.00 98.50 177 GLU A N 1
ATOM 1384 C CA . GLU A 1 177 ? -13.992 4.992 14.892 1.00 98.50 177 GLU A CA 1
ATOM 1385 C C . GLU A 1 177 ? -14.367 3.773 15.746 1.00 98.50 177 GLU A C 1
ATOM 1387 O O . GLU A 1 177 ? -15.116 3.895 16.716 1.00 98.50 177 GLU A O 1
ATOM 1392 N N . LYS A 1 178 ? -13.819 2.591 15.443 1.00 98.31 178 LYS A N 1
ATOM 1393 C CA . LYS A 1 178 ? -14.040 1.387 16.255 1.00 98.31 178 LYS A CA 1
ATOM 1394 C C . LYS A 1 178 ? -13.459 1.538 17.656 1.00 98.31 178 LYS A C 1
ATOM 1396 O O . LYS A 1 178 ? -14.128 1.162 18.613 1.00 98.31 178 LYS A O 1
ATOM 1401 N N . GLU A 1 179 ? -12.271 2.117 17.794 1.00 98.62 179 GLU A N 1
ATOM 1402 C CA . GLU A 1 179 ? -11.669 2.423 19.096 1.00 98.62 179 GLU A CA 1
ATOM 1403 C C . GLU A 1 179 ? -12.552 3.373 19.914 1.00 98.62 179 GLU A C 1
ATOM 1405 O O . GLU A 1 179 ? -12.808 3.118 21.094 1.00 98.62 179 GLU A O 1
ATOM 1410 N N . ARG A 1 180 ? -13.105 4.416 19.279 1.00 98.56 180 ARG A N 1
ATOM 1411 C CA . ARG A 1 180 ? -14.061 5.331 19.918 1.00 98.56 180 ARG A CA 1
ATOM 1412 C C . ARG A 1 180 ? -15.307 4.594 20.415 1.00 98.56 180 ARG A C 1
ATOM 1414 O O . ARG A 1 180 ? -15.688 4.751 21.574 1.00 98.56 180 ARG A O 1
ATOM 1421 N N . LEU A 1 181 ? -15.915 3.759 19.569 1.00 98.56 181 LEU A N 1
ATOM 1422 C CA . LEU A 1 181 ? -17.101 2.969 19.921 1.00 98.56 181 LEU A CA 1
ATOM 1423 C C . LEU A 1 181 ? -16.824 1.966 21.051 1.00 98.56 181 LEU A C 1
ATOM 1425 O O . LEU A 1 181 ? -17.674 1.770 21.921 1.00 98.56 181 LEU A O 1
ATOM 1429 N N . ILE A 1 182 ? -15.638 1.350 21.067 1.00 98.50 182 ILE A N 1
ATOM 1430 C CA . ILE A 1 182 ? -15.204 0.472 22.161 1.00 98.50 182 ILE A CA 1
ATOM 1431 C C . ILE A 1 182 ? -15.121 1.264 23.467 1.00 98.50 182 ILE A C 1
ATOM 1433 O O . ILE A 1 182 ? -15.662 0.813 24.476 1.00 98.50 182 ILE A O 1
ATOM 1437 N N . GLY A 1 183 ? -14.514 2.454 23.453 1.00 98.56 183 GLY A N 1
ATOM 1438 C CA . GLY A 1 183 ? -14.436 3.316 24.635 1.00 98.56 183 GLY A CA 1
ATOM 1439 C C . GLY A 1 183 ? -15.816 3.699 25.184 1.00 98.56 183 GLY A C 1
ATOM 1440 O O . GLY A 1 183 ? -16.059 3.620 26.390 1.00 98.56 183 GLY A O 1
ATOM 1441 N N . GLU A 1 184 ? -16.759 4.041 24.306 1.00 98.50 184 GLU A N 1
ATOM 1442 C CA . GLU A 1 184 ? -18.145 4.336 24.695 1.00 98.50 184 GLU A CA 1
ATOM 1443 C C . GLU A 1 184 ? -18.859 3.120 25.299 1.00 98.50 184 GLU A C 1
ATOM 1445 O O . GLU A 1 184 ? -19.548 3.239 26.319 1.00 98.50 184 GLU A O 1
ATOM 1450 N N . ALA A 1 185 ? -18.679 1.941 24.698 1.00 98.44 185 ALA A N 1
ATOM 1451 C CA . ALA A 1 185 ? -19.250 0.697 25.198 1.00 98.44 185 ALA A CA 1
ATOM 1452 C C . ALA A 1 185 ? -18.683 0.325 26.578 1.00 98.44 185 ALA A C 1
ATOM 1454 O O . ALA A 1 185 ? -19.454 -0.009 27.480 1.00 98.44 185 ALA A O 1
ATOM 1455 N N . GLN A 1 186 ? -17.368 0.456 26.768 1.00 98.62 186 GLN A N 1
ATOM 1456 C CA . GLN A 1 186 ? -16.694 0.203 28.043 1.00 98.62 186 GLN A CA 1
ATOM 1457 C C . GLN A 1 186 ? -17.183 1.146 29.147 1.00 98.62 186 GLN A C 1
ATOM 1459 O O . GLN A 1 186 ? -17.454 0.708 30.265 1.00 98.62 186 GLN A O 1
ATOM 1464 N N . GLU A 1 187 ? -17.363 2.436 28.854 1.00 98.44 187 GLU A N 1
ATOM 1465 C CA . GLU A 1 187 ? -17.893 3.378 29.846 1.00 98.44 187 GLU A CA 1
ATOM 1466 C C . GLU A 1 187 ? -19.355 3.068 30.198 1.00 98.44 187 GLU A C 1
ATOM 1468 O O . GLU A 1 187 ? -19.751 3.133 31.368 1.00 98.44 187 GLU A O 1
ATOM 1473 N N . LYS A 1 188 ? -20.167 2.672 29.211 1.00 98.50 188 LYS A N 1
ATOM 1474 C CA . LYS A 1 188 ? -21.543 2.220 29.450 1.00 98.50 188 LYS A CA 1
ATOM 1475 C C . LYS A 1 188 ? -21.575 0.969 30.334 1.00 98.50 188 LYS A C 1
ATOM 1477 O O . LYS A 1 188 ? -22.358 0.921 31.285 1.00 98.50 188 LYS A O 1
ATOM 1482 N N . GLU A 1 189 ? -20.713 -0.007 30.062 1.00 98.38 189 GLU A N 1
ATOM 1483 C CA . GLU A 1 189 ? -20.558 -1.220 30.869 1.00 98.38 189 GLU A CA 1
ATOM 1484 C C . GLU A 1 189 ? -20.117 -0.893 32.301 1.00 98.38 189 GLU A C 1
ATOM 1486 O O . GLU A 1 189 ? -20.702 -1.393 33.269 1.00 98.38 189 GLU A O 1
ATOM 1491 N N . ARG A 1 190 ? -19.148 0.016 32.466 1.00 98.62 190 ARG A N 1
ATOM 1492 C CA . ARG A 1 190 ? -18.678 0.472 33.778 1.00 98.62 190 ARG A CA 1
ATOM 1493 C C . ARG A 1 190 ? -19.811 1.099 34.590 1.00 98.62 190 ARG A C 1
ATOM 1495 O O . ARG A 1 190 ? -20.003 0.741 35.755 1.00 98.62 190 ARG A O 1
ATOM 1502 N N . ARG A 1 191 ? -20.599 1.998 33.986 1.00 98.44 191 ARG A N 1
ATOM 1503 C CA . ARG A 1 191 ? -21.761 2.635 34.638 1.00 98.44 191 ARG A CA 1
ATOM 1504 C C . ARG A 1 191 ? -22.816 1.613 35.046 1.00 98.44 191 ARG A C 1
ATOM 1506 O O . ARG A 1 191 ? -23.288 1.653 36.183 1.00 98.44 191 ARG A O 1
ATOM 1513 N N . ALA A 1 192 ? -23.155 0.684 34.154 1.00 98.31 192 ALA A N 1
ATOM 1514 C CA . ALA A 1 192 ? -24.113 -0.380 34.441 1.00 98.31 192 ALA A CA 1
ATOM 1515 C C . ALA A 1 192 ? -23.631 -1.281 35.589 1.00 98.31 192 ALA A C 1
ATOM 1517 O O . ALA A 1 192 ? -24.398 -1.591 36.500 1.00 98.31 192 ALA A O 1
ATOM 1518 N N . THR A 1 193 ? -22.344 -1.632 35.600 1.00 98.50 193 THR A N 1
ATOM 1519 C CA . THR A 1 193 ? -21.726 -2.443 36.657 1.00 98.50 193 THR A CA 1
ATOM 1520 C C . THR A 1 193 ? -21.794 -1.749 38.015 1.00 98.50 193 THR A C 1
ATOM 1522 O O . THR A 1 193 ? -22.168 -2.371 39.010 1.00 98.50 193 THR A O 1
ATOM 1525 N N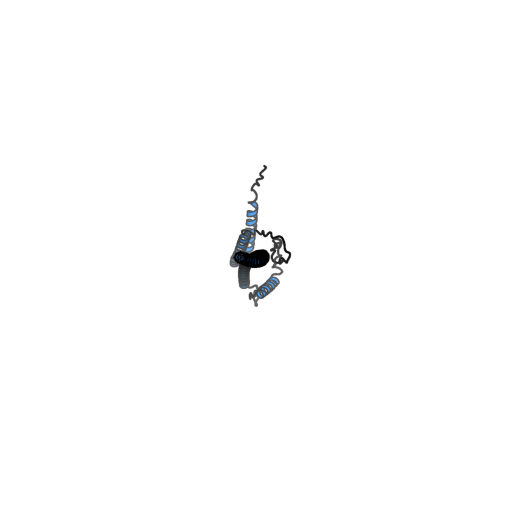 . ILE A 1 194 ? -21.486 -0.450 38.074 1.00 98.50 194 ILE A N 1
ATOM 1526 C CA . ILE A 1 194 ? -21.595 0.346 39.305 1.00 98.50 194 ILE A CA 1
ATOM 1527 C C . ILE A 1 194 ? -23.048 0.415 39.783 1.00 98.50 194 ILE A C 1
ATOM 1529 O O . ILE A 1 194 ? -23.311 0.198 40.967 1.00 98.50 194 ILE A O 1
ATOM 1533 N N . GLY A 1 195 ? -23.992 0.666 38.872 1.00 98.50 195 GLY A N 1
ATOM 1534 C CA . GLY A 1 195 ? -25.421 0.681 39.188 1.00 98.50 195 GLY A CA 1
ATOM 1535 C C . GLY A 1 195 ? -25.904 -0.658 39.749 1.00 98.50 195 GLY A C 1
ATOM 1536 O O . GLY A 1 195 ? -26.541 -0.692 40.800 1.00 98.50 195 GLY A O 1
ATOM 1537 N N . SER A 1 196 ? -25.524 -1.764 39.107 1.00 98.25 196 SER A N 1
ATOM 1538 C CA . SER A 1 196 ? -25.844 -3.123 39.552 1.00 98.25 196 SER A CA 1
ATOM 1539 C C . SER A 1 196 ? -25.287 -3.413 40.949 1.00 98.25 196 SER A C 1
ATOM 1541 O O . SER A 1 196 ? -26.023 -3.860 41.828 1.00 98.25 196 SER A O 1
ATOM 1543 N N . ARG A 1 197 ? -24.018 -3.061 41.212 1.00 98.50 197 ARG A N 1
ATOM 1544 C CA . ARG A 1 197 ? -23.414 -3.197 42.549 1.00 98.50 197 ARG A CA 1
ATOM 1545 C C . ARG A 1 197 ? -24.150 -2.366 43.599 1.00 98.50 197 ARG A C 1
ATOM 1547 O O . ARG A 1 197 ? -24.415 -2.867 44.686 1.00 98.50 197 ARG A O 1
ATOM 1554 N N . SER A 1 198 ? -24.516 -1.124 43.279 1.00 98.50 198 SER A N 1
ATOM 1555 C CA . SER A 1 198 ? -25.280 -0.261 44.189 1.00 98.50 198 SER A CA 1
ATOM 1556 C C . SER A 1 198 ? -26.643 -0.866 44.540 1.00 98.50 198 SER A C 1
ATOM 1558 O O . SER A 1 198 ? -27.007 -0.929 45.715 1.00 98.50 198 SER A O 1
ATOM 1560 N N . LEU A 1 199 ? -27.376 -1.365 43.540 1.00 98.38 199 LEU A N 1
ATOM 1561 C CA . LEU A 1 199 ? -28.667 -2.025 43.741 1.00 98.38 199 LEU A CA 1
ATOM 1562 C C . LEU A 1 199 ? -28.532 -3.328 44.532 1.00 98.38 199 LEU A C 1
ATOM 1564 O O . LEU A 1 199 ? -29.354 -3.585 45.407 1.00 98.38 199 LEU A O 1
ATOM 1568 N N . ALA A 1 200 ? -27.489 -4.121 44.282 1.00 98.44 200 ALA A N 1
ATOM 1569 C CA . ALA A 1 200 ? -27.219 -5.342 45.036 1.00 98.44 200 ALA A CA 1
ATOM 1570 C C . ALA A 1 200 ? -26.985 -5.049 46.527 1.00 98.44 200 ALA A C 1
ATOM 1572 O O . ALA A 1 200 ? -27.534 -5.746 47.383 1.00 98.44 200 ALA A O 1
ATOM 1573 N N . THR A 1 201 ? -26.235 -3.989 46.846 1.00 98.38 201 THR A N 1
ATOM 1574 C CA . THR A 1 201 ? -26.036 -3.542 48.231 1.00 98.38 201 THR A CA 1
ATOM 1575 C C . THR A 1 201 ? -27.352 -3.106 48.871 1.00 98.38 201 THR A C 1
ATOM 1577 O O . THR A 1 201 ? -27.664 -3.579 49.959 1.00 98.38 201 THR A O 1
ATOM 1580 N N . LYS A 1 202 ? -28.164 -2.285 48.187 1.00 98.31 202 LYS A N 1
ATOM 1581 C CA . LYS A 1 202 ? -29.490 -1.874 48.690 1.00 98.31 202 LYS A CA 1
ATOM 1582 C C . LYS A 1 202 ? -30.412 -3.072 48.920 1.00 98.31 202 LYS A C 1
ATOM 1584 O O . LYS A 1 202 ? -31.062 -3.181 49.948 1.00 98.31 202 LYS A O 1
ATOM 1589 N N . LEU A 1 203 ? -30.438 -4.026 47.995 1.00 98.50 203 LEU A N 1
ATOM 1590 C CA . LEU A 1 203 ? -31.239 -5.237 48.157 1.00 98.50 203 LEU A CA 1
ATOM 1591 C C . LEU A 1 203 ? -30.790 -6.056 49.374 1.00 98.50 203 LEU A C 1
ATOM 1593 O O . LEU A 1 203 ? -31.623 -6.642 50.063 1.00 98.50 203 LEU A O 1
ATOM 1597 N N . LYS A 1 204 ? -29.480 -6.119 49.641 1.00 98.50 204 LYS A N 1
ATOM 1598 C CA . LYS A 1 204 ? -28.948 -6.789 50.830 1.00 98.50 204 LYS A CA 1
ATOM 1599 C C . LYS A 1 204 ? -29.410 -6.090 52.111 1.00 98.50 204 LYS A C 1
ATOM 1601 O O . LYS A 1 204 ? -29.892 -6.783 53.003 1.00 98.50 204 LYS A O 1
ATOM 1606 N N . THR A 1 205 ? -29.320 -4.760 52.176 1.00 98.44 205 THR A N 1
ATOM 1607 C CA . THR A 1 205 ? -29.754 -3.995 53.357 1.00 98.44 205 THR A CA 1
ATOM 1608 C C . THR A 1 205 ? -31.250 -4.157 53.613 1.00 98.44 205 THR A C 1
ATOM 1610 O O . THR A 1 205 ? -31.641 -4.452 54.737 1.00 98.44 205 THR A O 1
ATOM 1613 N N . GLU A 1 206 ? -32.088 -4.084 52.574 1.00 98.06 206 GLU A N 1
ATOM 1614 C CA . GLU A 1 206 ? -33.535 -4.306 52.715 1.00 98.06 206 GLU A CA 1
ATOM 1615 C C . GLU A 1 206 ? -33.857 -5.733 53.188 1.00 98.06 206 GLU A C 1
ATOM 1617 O O . GLU A 1 206 ? -34.714 -5.938 54.046 1.00 98.06 206 GLU A O 1
ATOM 1622 N N . LYS A 1 207 ? -33.139 -6.750 52.689 1.00 98.44 207 LYS A N 1
ATOM 1623 C CA . LYS A 1 207 ? -33.302 -8.137 53.164 1.00 98.44 207 LYS A CA 1
ATOM 1624 C C . LYS A 1 207 ? -32.926 -8.296 54.638 1.00 98.44 207 LYS A C 1
ATOM 1626 O O . LYS A 1 207 ? -33.566 -9.078 55.341 1.00 98.44 207 LYS A O 1
ATOM 1631 N N . GLU A 1 208 ? -31.880 -7.615 55.095 1.00 98.38 208 GLU A N 1
ATOM 1632 C CA . GLU A 1 208 ? -31.468 -7.617 56.502 1.00 98.38 208 GLU A CA 1
ATOM 1633 C C . GLU A 1 208 ? -32.508 -6.920 57.386 1.00 98.38 208 GLU A C 1
ATOM 1635 O O . GLU A 1 208 ? -32.872 -7.464 58.429 1.00 98.38 208 GLU A O 1
ATOM 1640 N N . GLU A 1 209 ? -33.072 -5.801 56.930 1.00 98.19 209 GLU A N 1
ATOM 1641 C CA . GLU A 1 209 ? -34.123 -5.083 57.652 1.00 98.19 209 GLU A CA 1
ATOM 1642 C C . GLU A 1 209 ? -35.416 -5.903 57.754 1.00 98.19 209 GLU A C 1
ATOM 1644 O O . GLU A 1 209 ? -35.972 -6.047 58.843 1.00 98.19 209 GLU A O 1
ATOM 1649 N N . VAL A 1 210 ? -35.848 -6.551 56.667 1.00 98.50 210 VAL A N 1
ATOM 1650 C CA . VAL A 1 210 ? -36.999 -7.472 56.693 1.00 98.50 210 VAL A CA 1
ATOM 1651 C C . VAL A 1 210 ? -36.777 -8.611 57.693 1.00 98.50 210 VAL A C 1
ATOM 1653 O O . VAL A 1 210 ? -37.681 -8.950 58.457 1.00 98.50 210 VAL A O 1
ATOM 1656 N N . ARG A 1 211 ? -35.572 -9.198 57.736 1.00 98.25 211 ARG A N 1
ATOM 1657 C CA . ARG A 1 211 ? -35.239 -10.238 58.728 1.00 98.25 211 ARG A CA 1
ATOM 1658 C C . ARG A 1 211 ? -35.295 -9.699 60.156 1.00 98.25 211 ARG A C 1
ATOM 1660 O O . ARG A 1 211 ? -35.837 -10.373 61.030 1.00 98.25 211 ARG A O 1
ATOM 1667 N N . ARG A 1 212 ? -34.766 -8.495 60.392 1.00 98.44 212 ARG A N 1
ATOM 1668 C CA . ARG A 1 212 ? -34.783 -7.832 61.703 1.00 98.44 212 ARG A CA 1
ATOM 1669 C C . ARG A 1 212 ? -36.214 -7.578 62.178 1.00 98.44 212 ARG A C 1
ATOM 1671 O O . ARG A 1 212 ? -36.550 -7.926 63.308 1.00 98.44 212 ARG A O 1
ATOM 1678 N N . LEU A 1 213 ? -37.061 -7.024 61.311 1.00 98.31 213 LEU A N 1
ATOM 1679 C CA . LEU A 1 213 ? -38.467 -6.748 61.608 1.00 98.31 213 LEU A CA 1
ATOM 1680 C C . LEU A 1 213 ? -39.260 -8.033 61.874 1.00 98.31 213 LEU A C 1
ATOM 1682 O O . LEU A 1 213 ? -40.014 -8.085 62.844 1.00 98.31 213 LEU A O 1
ATOM 1686 N N . ASN A 1 214 ? -39.041 -9.089 61.085 1.00 98.38 214 ASN A N 1
ATOM 1687 C CA . ASN A 1 214 ? -39.668 -10.392 61.321 1.00 98.38 214 ASN A CA 1
ATOM 1688 C C . ASN A 1 214 ? -39.276 -10.996 62.675 1.00 98.38 214 ASN A C 1
ATOM 1690 O O . ASN A 1 214 ? -40.139 -11.526 63.370 1.00 98.38 214 ASN A O 1
ATOM 1694 N N . SER A 1 215 ? -38.006 -10.884 63.078 1.00 98.19 215 SER A N 1
ATOM 1695 C CA . SER A 1 215 ? -37.546 -11.349 64.395 1.00 98.19 215 SER A CA 1
ATOM 1696 C C . SER A 1 215 ? -38.263 -10.620 65.540 1.00 98.19 215 SER A C 1
ATOM 1698 O O . SER A 1 215 ? -38.779 -11.251 66.461 1.00 98.19 215 SER A O 1
ATOM 1700 N N . ILE A 1 216 ? -38.396 -9.290 65.443 1.00 98.12 216 ILE A N 1
ATOM 1701 C CA . ILE A 1 216 ? -39.139 -8.484 66.427 1.00 98.12 216 ILE A CA 1
ATOM 1702 C C . ILE A 1 216 ? -40.613 -8.896 66.478 1.00 98.12 216 ILE A C 1
ATOM 1704 O O . ILE A 1 216 ? -41.190 -8.990 67.560 1.00 98.12 216 ILE A O 1
ATOM 1708 N N . LEU A 1 217 ? -41.234 -9.139 65.322 1.00 98.06 217 LEU A N 1
ATOM 1709 C CA . LEU A 1 217 ? -42.636 -9.543 65.247 1.00 98.06 217 LEU A CA 1
ATOM 1710 C C . LEU A 1 217 ? -42.858 -10.917 65.894 1.00 98.06 217 LEU A C 1
ATOM 1712 O O . LEU A 1 217 ? -43.781 -11.065 66.689 1.00 98.06 217 LEU A O 1
ATOM 1716 N N . GLN A 1 218 ? -41.972 -11.883 65.640 1.00 97.75 218 GLN A N 1
ATOM 1717 C CA . GLN A 1 218 ? -41.999 -13.194 66.299 1.00 97.75 218 GLN A CA 1
ATOM 1718 C C . GLN A 1 218 ? -41.820 -13.085 67.816 1.00 97.75 218 GLN A C 1
ATOM 1720 O O . GLN A 1 218 ? -42.542 -13.738 68.565 1.00 97.75 218 GLN A O 1
ATOM 1725 N N . GLN A 1 219 ? -40.896 -12.238 68.281 1.00 97.50 219 GLN A N 1
ATOM 1726 C CA . GLN A 1 219 ? -40.703 -11.994 69.711 1.00 97.50 219 GLN A CA 1
ATOM 1727 C C . GLN A 1 219 ? -41.962 -11.400 70.355 1.00 97.50 219 GLN A C 1
ATOM 1729 O O . GLN A 1 219 ? -42.358 -11.833 71.436 1.00 97.50 219 GLN A O 1
ATOM 1734 N N . ARG A 1 220 ? -42.607 -10.433 69.691 1.00 97.75 220 ARG A N 1
ATOM 1735 C CA . ARG A 1 220 ? -43.859 -9.829 70.168 1.00 97.75 220 ARG A CA 1
ATOM 1736 C C . ARG A 1 220 ? -45.002 -10.833 70.213 1.00 97.75 220 ARG A C 1
ATOM 1738 O O . ARG A 1 220 ? -45.721 -10.852 71.203 1.00 97.75 220 ARG A O 1
ATOM 1745 N N . GLU A 1 221 ? -45.146 -11.669 69.189 1.00 97.50 221 GLU A N 1
ATOM 1746 C CA . GLU A 1 221 ? -46.158 -12.728 69.170 1.00 97.50 221 GLU A CA 1
ATOM 1747 C C . GLU A 1 221 ? -45.934 -13.704 70.330 1.00 97.50 221 GLU A C 1
ATOM 1749 O O . GLU A 1 221 ? -46.843 -13.956 71.113 1.00 97.50 221 GLU A O 1
ATOM 1754 N N . ALA A 1 222 ? -44.701 -14.181 70.526 1.00 95.88 222 ALA A N 1
ATOM 1755 C CA . ALA A 1 222 ? -44.368 -15.067 71.640 1.00 95.88 222 ALA A CA 1
ATOM 1756 C C . ALA A 1 222 ? -44.645 -14.420 73.009 1.00 95.88 222 ALA A C 1
ATOM 1758 O O . ALA A 1 222 ? -45.189 -15.074 73.902 1.00 95.88 222 ALA A O 1
ATOM 1759 N N . GLN A 1 223 ? -44.309 -13.136 73.171 1.00 96.19 223 GLN A N 1
ATOM 1760 C CA . GLN A 1 223 ? -44.604 -12.381 74.387 1.00 96.19 223 GLN A CA 1
ATOM 1761 C C . GLN A 1 223 ? -46.114 -12.252 74.616 1.00 96.19 223 GLN A C 1
ATOM 1763 O O . GLN A 1 223 ? -46.584 -12.503 75.723 1.00 96.19 223 GLN A O 1
ATOM 1768 N N . HIS A 1 224 ? -46.882 -11.922 73.577 1.00 96.12 224 HIS A N 1
ATOM 1769 C CA . HIS A 1 224 ? -48.333 -11.807 73.669 1.00 96.12 224 HIS A CA 1
ATOM 1770 C C . HIS A 1 224 ? -48.987 -13.142 74.040 1.00 96.12 224 HIS A C 1
ATOM 1772 O O . HIS A 1 224 ? -49.806 -13.196 74.953 1.00 96.12 224 HIS A O 1
ATOM 1778 N N . GLN A 1 225 ? -48.563 -14.237 73.405 1.00 94.81 225 GLN A N 1
ATOM 1779 C CA . GLN A 1 225 ? -49.020 -15.589 73.730 1.00 94.81 225 GLN A CA 1
ATOM 1780 C C . GLN A 1 225 ? -48.705 -15.970 75.182 1.00 94.81 225 GLN A C 1
ATOM 1782 O O . GLN A 1 225 ? -49.525 -16.584 75.862 1.00 94.81 225 GLN A O 1
ATOM 1787 N N . HIS A 1 226 ? -47.527 -15.594 75.685 1.00 95.00 226 HIS A N 1
ATOM 1788 C CA . HIS A 1 226 ? -47.172 -15.806 77.085 1.00 95.00 226 HIS A CA 1
ATOM 1789 C C . HIS A 1 226 ? -48.066 -14.989 78.034 1.00 95.00 226 HIS A C 1
ATOM 1791 O O . HIS A 1 226 ? -48.559 -15.518 79.029 1.00 95.00 226 HIS A O 1
ATOM 1797 N N . GLU A 1 227 ? -48.300 -13.710 77.732 1.00 94.00 227 GLU A N 1
ATOM 1798 C CA . GLU A 1 227 ? -49.180 -12.839 78.520 1.00 94.00 227 GLU A CA 1
ATOM 1799 C C . GLU A 1 227 ? -50.638 -13.324 78.526 1.00 94.00 227 GLU A C 1
ATOM 1801 O O . GLU A 1 227 ? -51.282 -13.279 79.575 1.00 94.00 227 GLU A O 1
ATOM 1806 N N . LEU A 1 228 ? -51.147 -13.829 77.398 1.00 92.62 228 LEU A N 1
ATOM 1807 C CA . LEU A 1 228 ? -52.478 -14.436 77.302 1.00 92.62 228 LEU A CA 1
ATOM 1808 C C . LEU A 1 228 ? -52.596 -15.664 78.207 1.00 92.62 228 LEU A C 1
ATOM 1810 O O . LEU A 1 228 ? -53.479 -15.702 79.059 1.00 92.62 228 LEU A O 1
ATOM 1814 N N . LYS A 1 229 ? -51.657 -16.613 78.103 1.00 90.50 229 LYS A N 1
ATOM 1815 C CA . LYS A 1 229 ? -51.638 -17.814 78.956 1.00 90.50 229 LYS A CA 1
ATOM 1816 C C . LYS A 1 229 ? -51.548 -17.475 80.440 1.00 90.50 229 LYS A C 1
ATOM 1818 O O . LYS A 1 229 ? -52.175 -18.131 81.261 1.00 90.50 229 LYS A O 1
ATOM 1823 N N . LYS A 1 230 ? -50.771 -16.450 80.800 1.00 90.94 230 LYS A N 1
ATOM 1824 C CA . LYS A 1 230 ? -50.680 -15.988 82.188 1.00 90.94 230 LYS A CA 1
ATOM 1825 C C . LYS A 1 230 ? -52.036 -15.485 82.693 1.00 90.94 230 LYS A C 1
ATOM 1827 O O . LYS A 1 230 ? -52.454 -15.892 83.769 1.00 90.94 230 LYS A O 1
ATOM 1832 N N . LYS A 1 231 ? -52.739 -14.666 81.903 1.00 87.00 231 LYS A N 1
ATOM 1833 C CA . LYS A 1 231 ? -54.089 -14.189 82.248 1.00 87.00 231 LYS A CA 1
ATOM 1834 C C . LYS A 1 231 ? -55.112 -15.321 82.339 1.00 87.00 231 LYS A C 1
ATOM 1836 O O . LYS A 1 231 ? -55.982 -15.264 83.196 1.00 87.00 231 LYS A O 1
ATOM 1841 N N . GLU A 1 232 ? -55.008 -16.340 81.487 1.00 83.62 232 GLU A N 1
ATOM 1842 C CA . GLU A 1 232 ? -55.874 -17.528 81.549 1.00 83.62 232 GLU A CA 1
ATOM 1843 C C . GLU A 1 232 ? -55.655 -18.366 82.819 1.00 83.62 232 GLU A C 1
ATOM 1845 O O . GLU A 1 232 ? -56.585 -19.028 83.257 1.00 83.62 232 GLU A O 1
ATOM 1850 N N . MET A 1 233 ? -54.460 -18.336 83.419 1.00 77.94 233 MET A N 1
ATOM 1851 C CA . MET A 1 233 ? -54.163 -19.037 84.680 1.00 77.94 233 MET A CA 1
ATOM 1852 C C . MET A 1 233 ? -54.474 -18.213 85.940 1.00 77.94 233 MET A C 1
ATOM 1854 O O . MET A 1 233 ? -54.520 -18.774 87.032 1.00 77.94 233 MET A O 1
ATOM 1858 N N . GLU A 1 234 ? -54.616 -16.892 85.812 1.00 71.38 234 GLU A N 1
ATOM 1859 C CA . GLU A 1 234 ? -54.904 -15.968 86.922 1.00 71.38 234 GLU A CA 1
ATOM 1860 C C . GLU A 1 234 ? -56.413 -15.710 87.129 1.00 71.38 234 GLU A C 1
ATOM 1862 O O . GLU A 1 234 ? -56.782 -15.103 88.136 1.00 71.38 234 GLU A O 1
ATOM 1867 N N . ASN A 1 235 ? -57.268 -16.180 86.211 1.00 49.44 235 ASN A N 1
ATOM 1868 C CA . ASN A 1 235 ? -58.737 -16.157 86.295 1.00 49.44 235 ASN A CA 1
ATOM 1869 C C . ASN A 1 235 ? -59.302 -17.506 86.755 1.00 49.44 235 ASN A C 1
ATOM 1871 O O . ASN A 1 235 ? -60.364 -17.484 87.418 1.00 49.44 235 ASN A O 1
#

InterPro domains:
  IPR021622 Afadin/alpha-actinin-binding [PF11559] (99-234)
  IPR052300 Adhesion and Centrosome-associated Protein [PTHR46507] (50-234)

Secondary structure (DSSP, 8-state):
----PPP---SSHHHHHHHHHHHHHHHHHHTTS-HHHHHHHHHHHHHHHHHHHHHHHS----------------GGG---TTTTS----S--TTTHHHHHHHHHHHHHHTT-----B-TTTS-B-HHHHHHHHHHHHHHHHHHHHHHHHHHHHHHHHHHHHHHHHHHHHHHHHHHHHHHHHHHHHHHHHHHHHHHHHHHHHHHHHHHHHHHHHHHHHHHHHHHHHHHHHHHHHH-

pLDDT: mean 70.73, std 26.09, range [27.16, 98.62]

Sequence (235 aa):
MKRYKPTSHKKTGRREVNKWIVSSLLNTVTTCLPAACLSVVVVVFLSSNEMSEKVRRGQLSYWVSLKDGAESVDPRLQRNSSVLEAIPYFCTTANLQSAVVYLSQELQGMGLGCPLIETEGQRVNLVALVNACWEVTQLYRASVRDTSSLQEQHRRNAADINHFQTSIKDLRGEVNEKERLIGEAQEKERRATIGSRSLATKLKTEKEEVRRLNSILQQREAQHQHELKKKEMEN